Protein AF-0000000076988465 (afdb_homodimer)

pLDDT: mean 96.58, std 3.25, range [75.75, 98.88]

Sequence (212 aa):
MSTVFHVTVHVKPRDVARFLEAAEPTIEKMKRESELMHFEMYQVHDSPGTITWIEKWSEPLEWIMKHQMTKDYYNDYFEATEPFYVAPRELKILSSLGPRYTYQRSMSTVFHVTVHVKPRDVARFLEAAEPTIEKMKRESELMHFEMYQVHDSPGTITWIEKWSEPLEWIMKHQMTKDYYNDYFEATEPFYVAPRELKILSSLGPRYTYQRS

InterPro domains:
  IPR011008 Dimeric alpha-beta barrel [SSF54909] (4-89)

Nearest PDB structures (foldseek):
  4dpo-assembly1_B  TM=9.018E-01  e=8.976E-08  Methanosarcina mazei Go1
  4zos-assembly2_B  TM=8.871E-01  e=1.033E-07  Yersinia enterocolitica subsp. enterocolitica 8081
  4zos-assembly1_C  TM=8.885E-01  e=1.941E-07  Y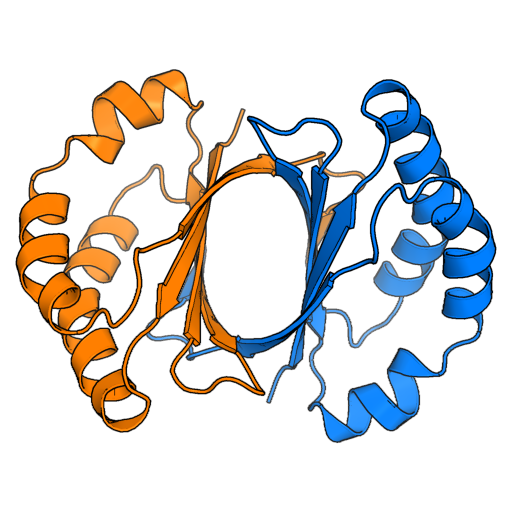ersinia enterocolitica subsp. enterocolitica 8081
  3gz7-assembly1_B  TM=8.485E-01  e=4.197E-07  Bordetella bronchiseptica
  3e8o-assembly1_B  TM=8.427E-01  e=3.438E-06  Deinococcus radiodurans

Foldseek 3Di:
DKKKKKKKFFFPLVCQVVLCVQQVVVVVVLVPDPQWDDKDKDADPVRRRMIMMMTIGNDDPVCCVVPVVPDPVVVSSCVRRVVRGPDDMDMDMDDDPDDVPDDDDD/DKKKKKKKFFFPLVCQVQLCVQQVVVVVVLVPDPQWDDKDKDADDVRRRMIMMMTIGNDDPVCCVVPVVPDPVVVSSCVRRVVRGPDDMDMDMDDDPDDVPDDDDD

Structure (mmCIF, N/CA/C/O backbone):
data_AF-0000000076988465-model_v1
#
loop_
_entity.id
_entity.type
_entity.pdbx_description
1 polymer 'ABM domain-containing protein'
#
loop_
_atom_site.group_PDB
_atom_site.id
_atom_site.type_symbol
_atom_site.label_atom_id
_atom_site.label_alt_id
_atom_site.label_comp_id
_atom_site.label_asym_id
_atom_site.label_entity_id
_atom_site.label_seq_id
_atom_site.pdbx_PDB_ins_code
_atom_site.Cartn_x
_atom_site.Cartn_y
_atom_site.Cartn_z
_atom_site.occupancy
_atom_site.B_iso_or_equiv
_atom_site.auth_seq_id
_atom_site.auth_comp_id
_atom_site.auth_asym_id
_atom_site.auth_atom_id
_atom_site.pdbx_PDB_model_num
ATOM 1 N N . MET A 1 1 ? -15.734 -5.586 8.695 1 79.25 1 MET A N 1
ATOM 2 C CA . MET A 1 1 ? -15.211 -5.234 7.383 1 79.25 1 MET A CA 1
ATOM 3 C C . MET A 1 1 ? -14.336 -3.984 7.457 1 79.25 1 MET A C 1
ATOM 5 O O . MET A 1 1 ? -14.742 -2.979 8.047 1 79.25 1 MET A O 1
ATOM 9 N N . SER A 1 2 ? -13.039 -4.039 7.176 1 91.88 2 SER A N 1
ATOM 10 C CA . SER A 1 2 ? -12.125 -2.902 7.289 1 91.88 2 SER A CA 1
ATOM 11 C C . SER A 1 2 ? -12.039 -2.133 5.977 1 91.88 2 SER A C 1
ATOM 13 O O . SER A 1 2 ? -12.414 -2.648 4.922 1 91.88 2 SER A O 1
ATOM 15 N N . THR A 1 3 ? -11.812 -0.874 6.094 1 96.12 3 THR A N 1
ATOM 16 C CA . THR A 1 3 ? -11.586 -0.002 4.945 1 96.12 3 THR A CA 1
ATOM 17 C C . THR A 1 3 ? -10.133 0.465 4.906 1 96.12 3 THR A C 1
ATOM 19 O O . THR A 1 3 ? -9.57 0.854 5.934 1 96.12 3 THR A O 1
ATOM 22 N N . VAL A 1 4 ? -9.547 0.322 3.736 1 97.75 4 VAL A N 1
ATOM 23 C CA . VAL A 1 4 ? -8.172 0.777 3.559 1 97.75 4 VAL A CA 1
ATOM 24 C C . VAL A 1 4 ? -8.133 1.914 2.541 1 97.75 4 VAL A C 1
ATOM 26 O O . VAL A 1 4 ? -8.766 1.834 1.485 1 97.75 4 VAL A O 1
ATOM 29 N N . PHE A 1 5 ? -7.449 3.006 2.928 1 98.12 5 PHE A N 1
ATOM 30 C CA . PHE A 1 5 ? -7.145 4.078 1.988 1 98.12 5 PHE A CA 1
ATOM 31 C C . PHE A 1 5 ? -5.699 3.982 1.508 1 98.12 5 PHE A C 1
ATOM 33 O O . PHE A 1 5 ? -4.789 3.764 2.307 1 98.12 5 PHE A O 1
ATOM 40 N N . HIS A 1 6 ? -5.531 4.039 0.252 1 98.75 6 HIS A N 1
ATOM 41 C CA . HIS A 1 6 ? -4.227 4.277 -0.362 1 98.75 6 HIS A CA 1
ATOM 42 C C . HIS A 1 6 ? -4.152 5.672 -0.975 1 98.75 6 HIS A C 1
ATOM 44 O O . HIS A 1 6 ? -4.867 5.973 -1.934 1 98.75 6 HIS A O 1
ATOM 50 N N . VAL A 1 7 ? -3.262 6.492 -0.43 1 98.69 7 VAL A N 1
ATOM 51 C CA . VAL A 1 7 ? -3.172 7.891 -0.831 1 98.69 7 VAL A CA 1
ATOM 52 C C . VAL A 1 7 ? -1.8 8.172 -1.44 1 98.69 7 VAL A C 1
ATOM 54 O O . VAL A 1 7 ? -0.784 7.676 -0.946 1 98.69 7 VAL A O 1
ATOM 57 N N . THR A 1 8 ? -1.757 8.867 -2.523 1 98.81 8 THR A N 1
ATOM 58 C CA . THR A 1 8 ? -0.518 9.312 -3.15 1 98.81 8 THR A CA 1
ATOM 59 C C . THR A 1 8 ? -0.557 10.812 -3.422 1 98.81 8 THR A C 1
ATOM 61 O O . THR A 1 8 ? -1.564 11.336 -3.902 1 98.81 8 THR A O 1
ATOM 64 N N . VAL A 1 9 ? 0.471 11.484 -3.051 1 98.81 9 VAL A N 1
ATOM 65 C CA . VAL A 1 9 ? 0.628 12.898 -3.391 1 98.81 9 VAL A CA 1
ATOM 66 C C . VAL A 1 9 ? 1.949 13.109 -4.129 1 98.81 9 VAL A C 1
ATOM 68 O O . VAL A 1 9 ? 2.869 12.297 -4.012 1 98.81 9 VAL A O 1
ATOM 71 N N . HIS A 1 10 ? 1.978 14.109 -4.938 1 98.88 10 HIS A N 1
ATOM 72 C CA . HIS A 1 10 ? 3.158 14.516 -5.691 1 98.88 10 HIS A CA 1
ATOM 73 C C . HIS A 1 10 ? 3.602 15.922 -5.301 1 98.88 10 HIS A C 1
ATOM 75 O O . HIS A 1 10 ? 2.846 16.875 -5.465 1 98.88 10 HIS A O 1
ATOM 81 N N . VAL A 1 11 ? 4.777 16.031 -4.805 1 98.62 11 VAL A N 1
ATOM 82 C CA . VAL A 1 11 ? 5.348 17.297 -4.383 1 98.62 11 VAL A CA 1
ATOM 83 C C . VAL A 1 11 ? 6.73 17.469 -5.004 1 98.62 11 VAL A C 1
ATOM 85 O O . VAL A 1 11 ? 7.293 16.531 -5.566 1 98.62 11 VAL A O 1
ATOM 88 N N . LYS A 1 12 ? 7.246 18.734 -5.066 1 98.44 12 LYS A N 1
ATOM 89 C CA . LYS A 1 12 ? 8.633 18.891 -5.488 1 98.44 12 LYS A CA 1
ATOM 90 C C . LYS A 1 12 ? 9.586 18.172 -4.539 1 98.44 12 LYS A C 1
ATOM 92 O O . LYS A 1 12 ? 9.43 18.25 -3.318 1 98.44 12 LYS A O 1
ATOM 97 N N . PRO A 1 13 ? 10.539 17.484 -5.141 1 98.12 13 PRO A N 1
ATOM 98 C CA . PRO A 1 13 ? 11.477 16.75 -4.273 1 98.12 13 PRO A CA 1
ATOM 99 C C . PRO A 1 13 ? 12.055 17.625 -3.166 1 98.12 13 PRO A C 1
ATOM 101 O O . PRO A 1 13 ? 12.195 17.172 -2.025 1 98.12 13 PRO A O 1
ATOM 104 N N . ARG A 1 14 ? 12.336 18.828 -3.385 1 98.12 14 ARG A N 1
ATOM 105 C CA . ARG A 1 14 ? 12.945 19.719 -2.412 1 98.12 14 ARG A CA 1
ATOM 106 C C . ARG A 1 14 ? 11.977 20.062 -1.286 1 98.12 14 ARG A C 1
ATOM 108 O O . ARG A 1 14 ? 12.383 20.562 -0.237 1 98.12 14 ARG A O 1
ATOM 115 N N . ASP A 1 15 ? 10.719 19.812 -1.508 1 98.44 15 ASP A N 1
ATOM 116 C CA . ASP A 1 15 ? 9.688 20.234 -0.567 1 98.44 15 ASP A CA 1
ATOM 117 C C . ASP A 1 15 ? 9.172 19.062 0.255 1 98.44 15 ASP A C 1
ATOM 119 O O . ASP A 1 15 ? 8.266 19.219 1.075 1 98.44 15 ASP A O 1
ATOM 123 N N . VAL A 1 16 ? 9.75 17.906 0.093 1 98.31 16 VAL A N 1
ATOM 124 C CA . VAL A 1 16 ? 9.266 16.703 0.747 1 98.31 16 VAL A CA 1
ATOM 125 C C . VAL A 1 16 ? 9.312 16.875 2.262 1 98.31 16 VAL A C 1
ATOM 127 O O . VAL A 1 16 ? 8.336 16.594 2.959 1 98.31 16 VAL A O 1
ATOM 130 N N . ALA A 1 17 ? 10.445 17.359 2.734 1 97.94 17 ALA A N 1
ATOM 131 C CA . ALA A 1 17 ? 10.586 17.531 4.18 1 97.94 17 ALA A CA 1
ATOM 132 C C . ALA A 1 17 ? 9.531 18.484 4.719 1 97.94 17 ALA A C 1
ATOM 134 O O . ALA A 1 17 ? 8.93 18.234 5.766 1 97.94 17 ALA A O 1
ATOM 135 N N . ARG A 1 18 ? 9.266 19.547 4.09 1 98.5 18 ARG A N 1
ATOM 136 C CA . ARG A 1 18 ? 8.273 20.531 4.512 1 98.5 18 ARG A CA 1
ATOM 137 C C . ARG A 1 18 ? 6.863 19.969 4.434 1 98.5 18 ARG A C 1
ATOM 139 O O . ARG A 1 18 ? 6.031 20.234 5.309 1 98.5 18 ARG A O 1
ATOM 146 N N . PHE A 1 19 ? 6.598 19.234 3.4 1 98.81 19 PHE A N 1
ATOM 147 C CA . PHE A 1 19 ? 5.312 18.562 3.275 1 98.81 19 PHE A CA 1
ATOM 148 C C . PHE A 1 19 ? 5.066 17.625 4.461 1 98.81 19 PHE A C 1
ATOM 150 O O . PHE A 1 19 ? 3.986 17.641 5.051 1 98.81 19 PHE A O 1
ATOM 157 N N . LEU A 1 20 ? 6.074 16.797 4.734 1 98.5 20 LEU A N 1
ATOM 158 C CA . LEU A 1 20 ? 5.941 15.844 5.832 1 98.5 20 LEU A CA 1
ATOM 159 C C . LEU A 1 20 ? 5.699 16.562 7.152 1 98.5 20 LEU A C 1
ATOM 161 O O . LEU A 1 20 ? 4.871 16.125 7.957 1 98.5 20 LEU A O 1
ATOM 165 N N . GLU A 1 21 ? 6.398 17.656 7.359 1 98.25 21 GLU A N 1
ATOM 166 C CA . GLU A 1 21 ? 6.184 18.469 8.547 1 98.25 21 GLU A CA 1
ATOM 167 C C . GLU A 1 21 ? 4.754 19.016 8.602 1 98.25 21 GLU A C 1
ATOM 169 O O . GLU A 1 21 ? 4.117 19 9.656 1 98.25 21 GLU A O 1
ATOM 174 N N . ALA A 1 22 ? 4.277 19.422 7.512 1 98.44 22 ALA A N 1
ATOM 175 C CA . ALA A 1 22 ? 2.934 19.984 7.414 1 98.44 22 ALA A CA 1
ATOM 176 C C . ALA A 1 22 ? 1.875 18.906 7.648 1 98.44 22 ALA A C 1
ATOM 178 O O . ALA A 1 22 ? 0.8 19.188 8.18 1 98.44 22 ALA A O 1
ATOM 179 N N . ALA A 1 23 ? 2.16 17.688 7.293 1 98.25 23 ALA A N 1
ATOM 180 C CA . ALA A 1 23 ? 1.206 16.578 7.387 1 98.25 23 ALA A CA 1
ATOM 181 C C . ALA A 1 23 ? 1.164 16.016 8.797 1 98.25 23 ALA A C 1
ATOM 183 O O . ALA A 1 23 ? 0.166 15.414 9.203 1 98.25 23 ALA A O 1
ATOM 184 N N . GLU A 1 24 ? 2.203 16.203 9.531 1 97.88 24 GLU A N 1
ATOM 185 C CA . GLU A 1 24 ? 2.467 15.477 10.773 1 97.88 24 GLU A CA 1
ATOM 186 C C . GLU A 1 24 ? 1.369 15.727 11.805 1 97.88 24 GLU A C 1
ATOM 188 O O . GLU A 1 24 ? 0.91 14.797 12.469 1 97.88 24 GLU A O 1
ATOM 193 N N . PRO A 1 25 ? 0.871 16.984 12.023 1 97.88 25 PRO A N 1
ATOM 194 C CA . PRO A 1 25 ? -0.177 17.203 13.023 1 97.88 25 PRO A CA 1
ATOM 195 C C . PRO A 1 25 ? -1.426 16.359 12.758 1 97.88 25 PRO A C 1
ATOM 197 O O . PRO A 1 25 ? -2.037 15.852 13.695 1 97.88 25 PRO A O 1
ATOM 200 N N . THR A 1 26 ? -1.812 16.25 11.523 1 97.94 26 THR A N 1
ATOM 201 C CA . THR A 1 26 ? -2.979 15.438 11.172 1 97.94 26 THR A CA 1
ATOM 202 C C . THR A 1 26 ? -2.707 13.961 11.414 1 97.94 26 THR A C 1
ATOM 204 O O . THR A 1 26 ? -3.564 13.242 11.938 1 97.94 26 THR A O 1
ATOM 207 N N . ILE A 1 27 ? -1.537 13.461 11.062 1 97.81 27 ILE A N 1
ATOM 208 C CA . ILE A 1 27 ? -1.145 12.078 11.273 1 97.81 27 ILE A CA 1
ATOM 209 C C . ILE A 1 27 ? -1.23 11.742 12.758 1 97.81 27 ILE A C 1
ATOM 211 O O . ILE A 1 27 ? -1.771 10.695 13.141 1 97.81 27 ILE A O 1
ATOM 215 N N . GLU A 1 28 ? -0.787 12.672 13.586 1 97.81 28 GLU A N 1
ATOM 216 C CA . GLU A 1 28 ? -0.822 12.461 15.031 1 97.81 28 GLU A CA 1
ATOM 217 C C . GLU A 1 28 ? -2.258 12.398 15.547 1 97.81 28 GLU A C 1
ATOM 219 O O . GLU A 1 28 ? -2.564 11.617 16.453 1 97.81 28 GLU A O 1
ATOM 224 N N . LYS A 1 29 ? -3.129 13.195 15.062 1 97.56 29 LYS A N 1
ATOM 225 C CA . LYS A 1 29 ? -4.539 13.141 15.43 1 97.56 29 LYS A CA 1
ATOM 226 C C . LYS A 1 29 ? -5.164 11.812 15.016 1 97.56 29 LYS A C 1
ATOM 228 O O . LYS A 1 29 ? -5.926 11.211 15.773 1 97.56 29 LYS A O 1
ATOM 233 N N . MET A 1 30 ? -4.883 11.32 13.766 1 97.12 30 MET A N 1
ATOM 234 C CA . MET A 1 30 ? -5.391 10.047 13.273 1 97.12 30 MET A CA 1
ATOM 235 C C . MET A 1 30 ? -4.938 8.898 14.164 1 97.12 30 MET A C 1
ATOM 237 O O . MET A 1 30 ? -5.719 7.992 14.469 1 97.12 30 MET A O 1
ATOM 241 N N . LYS A 1 31 ? -3.666 8.953 14.625 1 97.12 31 LYS A N 1
ATOM 242 C CA . LYS A 1 31 ? -3.094 7.898 15.453 1 97.12 31 LYS A CA 1
ATOM 243 C C . LYS A 1 31 ? -3.836 7.773 16.781 1 97.12 31 LYS A C 1
ATOM 245 O O . LYS A 1 31 ? -3.75 6.742 17.453 1 97.12 31 LYS A O 1
ATOM 250 N N . ARG A 1 32 ? -4.559 8.766 17.172 1 96.44 32 ARG A N 1
ATOM 251 C CA . ARG A 1 32 ? -5.273 8.773 18.438 1 96.44 32 ARG A CA 1
ATOM 252 C C . ARG A 1 32 ? -6.684 8.211 18.281 1 96.44 32 ARG A C 1
ATOM 254 O O . ARG A 1 32 ? -7.395 8.016 19.266 1 96.44 32 ARG A O 1
ATOM 261 N N . GLU A 1 33 ? -7.043 8 17.094 1 96.69 33 GLU A N 1
ATOM 262 C CA . GLU A 1 33 ? -8.367 7.445 16.828 1 96.69 33 GLU A CA 1
ATOM 263 C C . GLU A 1 33 ? -8.375 5.93 17 1 96.69 33 GLU A C 1
ATOM 265 O O . GLU A 1 33 ? -7.527 5.23 16.453 1 96.69 33 GLU A O 1
ATOM 270 N N . SER A 1 34 ? -9.383 5.43 17.688 1 96.12 34 SER A N 1
ATOM 271 C CA . SER A 1 34 ? -9.461 4.004 18 1 96.12 34 SER A CA 1
ATOM 272 C C . SER A 1 34 ? -9.711 3.184 16.734 1 96.12 34 SER A C 1
ATOM 274 O O . SER A 1 34 ? -9.391 1.995 16.688 1 96.12 34 SER A O 1
ATOM 276 N N . GLU A 1 35 ? -10.281 3.812 15.695 1 97 35 GLU A N 1
ATOM 277 C CA . GLU A 1 35 ? -10.664 3.086 14.492 1 97 35 GLU A CA 1
ATOM 278 C C . GLU A 1 35 ? -9.477 2.912 13.555 1 97 35 GLU A C 1
ATOM 280 O O . GLU A 1 35 ? -9.516 2.098 12.625 1 97 35 GLU A O 1
ATOM 285 N N . LEU A 1 36 ? -8.375 3.699 13.711 1 97.5 36 LEU A N 1
ATOM 286 C CA . LEU A 1 36 ? -7.188 3.516 12.891 1 97.5 36 LEU A CA 1
ATOM 287 C C . LEU A 1 36 ? -6.395 2.293 13.336 1 97.5 36 LEU A C 1
ATOM 289 O O . LEU A 1 36 ? -5.918 2.238 14.477 1 97.5 36 LEU A O 1
ATOM 293 N N . MET A 1 37 ? -6.227 1.358 12.445 1 96.62 37 MET A N 1
ATOM 294 C CA . MET A 1 37 ? -5.559 0.098 12.758 1 96.62 37 MET A CA 1
ATOM 295 C C . MET A 1 37 ? -4.102 0.128 12.305 1 96.62 37 MET A C 1
ATOM 297 O O . MET A 1 37 ? -3.238 -0.482 12.938 1 96.62 37 MET A O 1
ATOM 301 N N . HIS A 1 38 ? -3.895 0.715 11.273 1 96.88 38 HIS A N 1
ATOM 302 C CA . HIS A 1 38 ? -2.562 0.754 10.68 1 96.88 38 HIS A CA 1
ATOM 303 C C . HIS A 1 38 ? -2.385 1.991 9.812 1 96.88 38 HIS A C 1
ATOM 305 O O . HIS A 1 38 ? -3.32 2.416 9.125 1 96.88 38 HIS A O 1
ATOM 311 N N . PHE A 1 39 ? -1.269 2.625 9.867 1 98.38 39 PHE A N 1
ATOM 312 C CA . PHE A 1 39 ? -0.849 3.752 9.047 1 98.38 39 PHE A CA 1
ATOM 313 C C . PHE A 1 39 ? 0.638 3.664 8.727 1 98.38 39 PHE A C 1
ATOM 315 O O . PHE A 1 39 ? 1.457 3.416 9.609 1 98.38 39 PHE 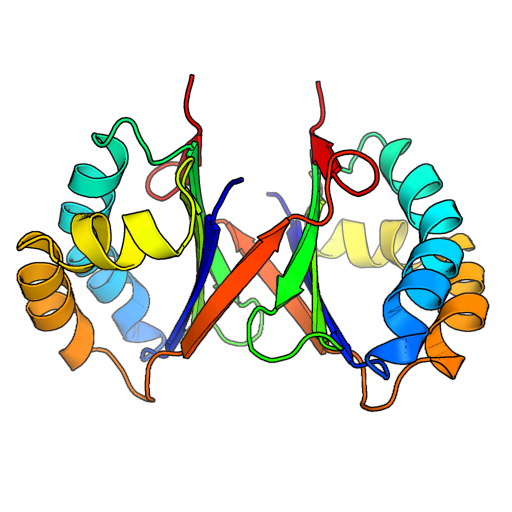A O 1
ATOM 322 N N . GLU A 1 40 ? 1.018 3.818 7.465 1 98.12 40 GLU A N 1
A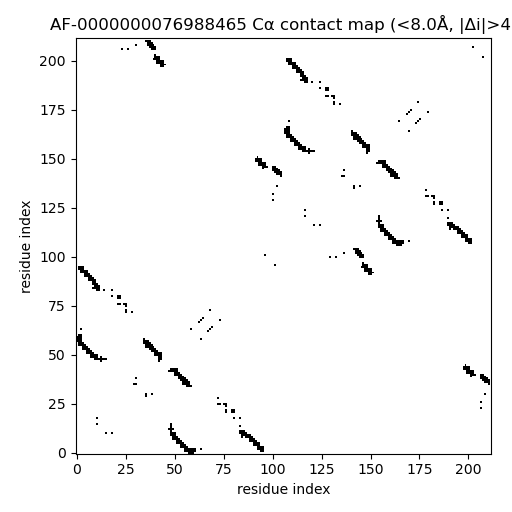TOM 323 C CA . GLU A 1 40 ? 2.432 3.887 7.105 1 98.12 40 GLU A CA 1
ATOM 324 C C . GLU A 1 40 ? 2.639 4.68 5.82 1 98.12 40 GLU A C 1
ATOM 326 O O . GLU A 1 40 ? 1.91 4.488 4.844 1 98.12 40 GLU A O 1
ATOM 331 N N . MET A 1 41 ? 3.627 5.613 5.848 1 98.44 41 MET A N 1
ATOM 332 C CA . MET A 1 41 ? 3.982 6.445 4.703 1 98.44 41 MET A CA 1
ATOM 333 C C . MET A 1 41 ? 5.277 5.961 4.059 1 98.44 41 MET A C 1
ATOM 335 O O . MET A 1 41 ? 6.195 5.523 4.754 1 98.44 41 MET A O 1
ATOM 339 N N . TYR A 1 42 ? 5.34 6.121 2.742 1 98.25 42 TYR A N 1
ATOM 340 C CA . TYR A 1 42 ? 6.465 5.688 1.923 1 98.25 42 TYR A CA 1
ATOM 341 C C . TYR A 1 42 ? 6.863 6.77 0.926 1 98.25 42 TYR A C 1
ATOM 343 O O . TYR A 1 42 ? 6.039 7.602 0.539 1 98.25 42 TYR A O 1
ATOM 351 N N . GLN A 1 43 ? 8.117 6.766 0.63 1 97.94 43 GLN A N 1
ATOM 352 C CA . GLN A 1 43 ? 8.625 7.5 -0.525 1 97.94 43 GLN A CA 1
ATOM 353 C C . GLN A 1 43 ? 8.93 6.555 -1.687 1 97.94 43 GLN A C 1
ATOM 355 O O . GLN A 1 43 ? 9.469 5.465 -1.484 1 97.94 43 GLN A O 1
ATOM 360 N N . VAL A 1 44 ? 8.562 7.02 -2.932 1 98.06 44 VAL A N 1
ATOM 361 C CA . VAL A 1 44 ? 8.797 6.203 -4.117 1 98.06 44 VAL A CA 1
ATOM 362 C C . VAL A 1 44 ? 10.25 6.336 -4.559 1 98.06 44 VAL A C 1
ATOM 364 O O . VAL A 1 44 ? 10.75 7.449 -4.75 1 98.06 44 VAL A O 1
ATOM 367 N N . HIS A 1 45 ? 10.898 5.223 -4.742 1 96.31 45 HIS A N 1
ATOM 368 C CA . HIS A 1 45 ? 12.336 5.168 -4.953 1 96.31 45 HIS A CA 1
ATOM 369 C C . HIS A 1 45 ? 12.742 5.961 -6.188 1 96.31 45 HIS A C 1
ATOM 371 O O . HIS A 1 45 ? 13.664 6.785 -6.129 1 96.31 45 HIS A O 1
ATOM 377 N N . ASP A 1 46 ? 12.094 5.867 -7.309 1 95.44 46 ASP A N 1
ATOM 378 C CA . ASP A 1 46 ? 12.516 6.5 -8.555 1 95.44 46 ASP A CA 1
ATOM 379 C C . ASP A 1 46 ? 11.789 7.82 -8.781 1 95.44 46 ASP A C 1
ATOM 381 O O . ASP A 1 46 ? 11.867 8.406 -9.859 1 95.44 46 ASP A O 1
ATOM 385 N N . SER A 1 47 ? 11.039 8.219 -7.828 1 97.5 47 SER A N 1
ATOM 386 C CA . SER A 1 47 ? 10.312 9.492 -7.844 1 97.5 47 SER A CA 1
ATOM 387 C C . SER A 1 47 ? 10.289 10.125 -6.457 1 97.5 47 SER A C 1
ATOM 389 O O . SER A 1 47 ? 9.273 10.078 -5.766 1 97.5 47 SER A O 1
ATOM 391 N N . PRO A 1 48 ? 11.367 10.758 -6.09 1 96.56 48 PRO A N 1
ATOM 392 C CA . PRO A 1 48 ? 11.539 11.172 -4.695 1 96.56 48 PRO A CA 1
ATOM 393 C C . PRO A 1 48 ? 10.484 12.188 -4.25 1 96.56 48 PRO A C 1
ATOM 395 O O . PRO A 1 48 ? 10.297 12.391 -3.047 1 96.56 48 PRO A O 1
ATOM 398 N N . GLY A 1 49 ? 9.797 12.852 -5.168 1 98.5 49 GLY A N 1
ATOM 399 C CA . GLY A 1 49 ? 8.727 13.766 -4.809 1 98.5 49 GLY A CA 1
ATOM 400 C C . GLY A 1 49 ? 7.387 13.078 -4.629 1 98.5 49 GLY A C 1
ATOM 401 O O . GLY A 1 49 ? 6.402 13.711 -4.258 1 98.5 49 GLY A O 1
ATOM 402 N N . THR A 1 50 ? 7.355 11.789 -4.906 1 98.75 50 THR A N 1
ATOM 403 C CA . THR A 1 50 ? 6.121 11.023 -4.77 1 98.75 50 THR A CA 1
ATOM 404 C C . THR A 1 50 ? 6.066 10.328 -3.41 1 98.75 50 THR A C 1
ATOM 406 O O . THR A 1 50 ? 6.922 9.5 -3.094 1 98.75 50 THR A O 1
ATOM 409 N N . ILE A 1 51 ? 5.078 10.789 -2.572 1 98.88 51 ILE A N 1
ATOM 410 C CA . ILE A 1 51 ? 4.809 10.211 -1.258 1 98.88 51 ILE A CA 1
ATOM 411 C C . ILE A 1 51 ? 3.479 9.461 -1.282 1 98.88 51 ILE A C 1
ATOM 413 O O . ILE A 1 51 ? 2.492 9.953 -1.836 1 98.88 51 ILE A O 1
ATOM 417 N N . THR A 1 52 ? 3.49 8.312 -0.781 1 98.81 52 THR A N 1
ATOM 418 C CA . THR A 1 52 ? 2.273 7.508 -0.734 1 98.81 52 THR A CA 1
ATOM 419 C C . THR A 1 52 ? 2.119 6.84 0.629 1 98.81 52 THR A C 1
ATOM 421 O O . THR A 1 52 ? 3.105 6.613 1.331 1 98.81 52 THR A O 1
ATOM 424 N N . TRP A 1 53 ? 0.841 6.574 1.069 1 98.75 53 TRP A N 1
ATOM 425 C CA . TRP A 1 53 ? 0.658 5.906 2.354 1 98.75 53 TRP A CA 1
ATOM 426 C C . TRP A 1 53 ? -0.627 5.086 2.361 1 98.75 53 TRP A C 1
ATOM 428 O O . TRP A 1 53 ? -1.457 5.211 1.459 1 98.75 53 TRP A O 1
ATOM 438 N N . ILE A 1 54 ? -0.65 4.176 3.277 1 98.38 54 ILE A N 1
ATOM 439 C CA . ILE A 1 54 ? -1.791 3.309 3.549 1 98.38 54 ILE A CA 1
ATOM 440 C C . ILE A 1 54 ? -2.395 3.658 4.906 1 98.38 54 ILE A C 1
ATOM 442 O O . ILE A 1 54 ? -1.667 3.877 5.879 1 98.38 54 ILE A O 1
ATOM 446 N N . GLU A 1 55 ? -3.691 3.777 4.93 1 98.19 55 GLU A N 1
ATOM 447 C CA . GLU A 1 55 ? -4.5 3.873 6.141 1 98.19 55 GLU A CA 1
ATOM 448 C C . GLU A 1 55 ? -5.469 2.699 6.254 1 98.19 55 GLU A C 1
ATOM 450 O O . GLU A 1 55 ? -6.332 2.516 5.395 1 98.19 55 GLU A O 1
ATOM 455 N N . LYS A 1 56 ? -5.348 1.946 7.297 1 97.31 56 LYS A N 1
ATOM 456 C CA . LYS A 1 56 ? -6.312 0.883 7.555 1 97.31 56 LYS A CA 1
ATOM 457 C C . LYS A 1 56 ? -7.227 1.243 8.719 1 97.31 56 LYS A C 1
ATOM 459 O O . LYS A 1 56 ? -6.758 1.478 9.836 1 97.31 56 LYS A O 1
ATOM 464 N N . TRP A 1 57 ? -8.453 1.26 8.43 1 97.06 57 TRP A N 1
ATOM 465 C CA . TRP A 1 57 ? -9.469 1.617 9.406 1 97.06 57 TRP A CA 1
ATOM 466 C C . TRP A 1 57 ? -10.359 0.419 9.727 1 97.06 57 TRP A C 1
ATOM 468 O O . TRP A 1 57 ? -10.719 -0.35 8.836 1 97.06 57 TRP A O 1
ATOM 478 N N . SER A 1 58 ? -10.82 0.285 10.93 1 95.88 58 SER A N 1
ATOM 479 C CA . SER A 1 58 ? -11.539 -0.893 11.398 1 95.88 58 SER A CA 1
ATOM 480 C C . SER A 1 58 ? -13 -0.865 10.945 1 95.88 58 SER A C 1
ATOM 482 O O . SER A 1 58 ? -13.703 -1.871 11.047 1 95.88 58 SER A O 1
ATOM 484 N N . GLU A 1 59 ? -13.477 0.267 10.43 1 96.19 59 GLU A N 1
ATOM 485 C CA . GLU A 1 59 ? -14.883 0.457 10.102 1 96.19 59 GLU A CA 1
ATOM 486 C C . GLU A 1 59 ? -15.133 0.294 8.609 1 96.19 59 GLU A C 1
ATOM 488 O O . GLU A 1 59 ? -14.227 0.509 7.797 1 96.19 59 GLU A O 1
ATOM 493 N N . PRO A 1 60 ? -16.406 -0.088 8.281 1 95.44 60 PRO A N 1
ATOM 494 C CA . PRO A 1 60 ? -16.734 -0.189 6.859 1 95.44 60 PRO A CA 1
ATOM 495 C C . PRO A 1 60 ? -16.812 1.173 6.172 1 95.44 60 PRO A C 1
ATOM 497 O O . PRO A 1 60 ? -16.859 2.207 6.844 1 95.44 60 PRO A O 1
ATOM 500 N N . LEU A 1 61 ? -16.828 1.136 4.875 1 94.38 61 LEU A N 1
ATOM 501 C CA . LEU A 1 61 ? -16.734 2.336 4.051 1 94.38 61 LEU A CA 1
ATOM 502 C C . LEU A 1 61 ? -17.859 3.312 4.395 1 94.38 61 LEU A C 1
ATOM 504 O O . LEU A 1 61 ? -17.625 4.52 4.504 1 94.38 61 LEU A O 1
ATOM 508 N N . GLU A 1 62 ? -19.031 2.814 4.52 1 95.06 62 GLU A N 1
ATOM 509 C CA . GLU A 1 62 ? -20.156 3.695 4.812 1 95.06 62 GLU A CA 1
ATOM 510 C C . GLU A 1 62 ? -19.922 4.48 6.102 1 95.06 62 GLU A C 1
ATOM 512 O O . GLU A 1 62 ? -20.188 5.68 6.16 1 95.06 62 GLU A O 1
ATOM 517 N N . TRP A 1 63 ? -19.422 3.859 7.121 1 95.81 63 TRP A N 1
ATOM 518 C CA . TRP A 1 63 ? -19.109 4.512 8.383 1 95.81 63 TRP A CA 1
ATOM 519 C C . TRP A 1 63 ? -18 5.535 8.203 1 95.81 63 TRP A C 1
ATOM 521 O O . TRP A 1 63 ? -18.078 6.656 8.719 1 95.81 63 TRP A O 1
ATOM 531 N N . ILE A 1 64 ? -16.969 5.16 7.469 1 94.94 64 ILE A N 1
ATOM 532 C CA . ILE A 1 64 ? -15.812 6.023 7.23 1 94.94 64 ILE A CA 1
ATOM 533 C C . ILE A 1 64 ? -16.266 7.312 6.547 1 94.94 64 ILE A C 1
ATOM 535 O O . ILE A 1 64 ? -15.883 8.406 6.961 1 94.94 64 ILE A O 1
ATOM 539 N N . MET A 1 65 ? -17.078 7.191 5.547 1 93.81 65 MET A N 1
ATOM 540 C CA . MET A 1 65 ? -17.547 8.344 4.785 1 93.81 65 MET A CA 1
ATOM 541 C C . MET A 1 65 ? -18.391 9.266 5.656 1 93.81 65 MET A C 1
ATOM 543 O O . MET A 1 65 ? -18.344 10.484 5.508 1 93.81 65 MET A O 1
ATOM 547 N N . LYS A 1 66 ? -19.062 8.734 6.57 1 95.31 66 LYS A N 1
ATOM 548 C CA . LYS A 1 66 ? -20 9.5 7.387 1 95.31 66 LYS A CA 1
ATOM 549 C C . LYS A 1 66 ? -19.312 10.125 8.586 1 95.31 66 LYS A C 1
ATOM 551 O O . LYS A 1 66 ? -19.641 11.234 9 1 95.31 66 LYS A O 1
ATOM 556 N N . HIS A 1 67 ? -18.312 9.414 9.117 1 94.62 67 HIS A N 1
ATOM 557 C CA . HIS A 1 67 ? -17.781 9.828 10.414 1 94.62 67 HIS A CA 1
ATOM 558 C C . HIS A 1 67 ? -16.328 10.25 10.297 1 94.62 67 HIS A C 1
ATOM 560 O O . HIS A 1 67 ? -15.945 11.305 10.812 1 94.62 67 HIS A O 1
ATOM 566 N N . GLN A 1 68 ? -15.555 9.484 9.602 1 93.44 68 GLN A N 1
ATOM 567 C CA . GLN A 1 68 ? -14.109 9.695 9.57 1 93.44 68 GLN A CA 1
ATOM 568 C C . GLN A 1 68 ? -13.742 10.805 8.594 1 93.44 68 GLN A C 1
ATOM 570 O O . GLN A 1 68 ? -13.016 11.742 8.953 1 93.44 68 GLN A O 1
ATOM 575 N N . MET A 1 69 ? -14.266 10.789 7.414 1 91.12 69 MET A N 1
ATOM 576 C CA . MET A 1 69 ? -13.875 11.711 6.348 1 91.12 69 MET A CA 1
ATOM 577 C C . MET A 1 69 ? -14.477 13.094 6.574 1 91.12 69 MET A C 1
ATOM 579 O O . MET A 1 69 ? -14.266 14.008 5.777 1 91.12 69 MET A O 1
ATOM 583 N N . THR A 1 70 ? -15.195 13.297 7.625 1 91.19 70 THR A N 1
ATOM 584 C CA . THR A 1 70 ? -15.867 14.562 7.891 1 91.19 70 THR A CA 1
ATOM 585 C C . THR A 1 70 ? -15.172 15.312 9.023 1 91.19 70 THR A C 1
ATOM 587 O O . THR A 1 70 ? -15.609 16.391 9.414 1 91.19 70 THR A O 1
ATOM 590 N N . LYS A 1 71 ? -14.172 14.781 9.531 1 94.19 71 LYS A N 1
ATOM 591 C CA . LYS A 1 71 ? -13.5 15.391 10.672 1 94.19 71 LYS A CA 1
ATOM 592 C C . LYS A 1 71 ? -12.812 16.688 10.273 1 94.19 71 LYS A C 1
ATOM 594 O O . LYS A 1 71 ? -12.242 16.797 9.188 1 94.19 71 LYS A O 1
ATOM 599 N N . ASP A 1 72 ? -12.711 17.656 11.219 1 93.19 72 ASP A N 1
ATOM 600 C CA . ASP A 1 72 ? -12.242 19.016 10.984 1 93.19 72 ASP A CA 1
ATOM 601 C C . ASP A 1 72 ? -10.742 19.047 10.695 1 93.19 72 ASP A C 1
ATOM 603 O O . ASP A 1 72 ? -10.266 19.922 9.961 1 93.19 72 ASP A O 1
ATOM 607 N N . TYR A 1 73 ? -10.133 18.078 11.211 1 95.44 73 TYR A N 1
ATOM 608 C CA . TYR A 1 73 ? -8.688 18.172 11.078 1 95.44 73 TYR A CA 1
ATOM 609 C C . TYR A 1 73 ? -8.258 17.922 9.633 1 95.44 73 TYR A C 1
ATOM 611 O O . TYR A 1 73 ? -7.125 18.234 9.258 1 95.44 73 TYR A O 1
ATOM 619 N N . TYR A 1 74 ? -9.156 17.391 8.805 1 95.44 74 TYR A N 1
ATOM 620 C CA . TYR A 1 74 ? -8.812 17.203 7.395 1 95.44 74 TYR A CA 1
ATOM 621 C C . TYR A 1 74 ? -8.742 18.547 6.68 1 95.44 74 TYR A C 1
ATOM 623 O O . TYR A 1 74 ? -7.957 18.734 5.746 1 95.44 74 TYR A O 1
ATOM 631 N N . ASN A 1 75 ? -9.578 19.5 7.125 1 95.88 75 ASN A N 1
ATOM 632 C CA . ASN A 1 75 ? -9.461 20.844 6.566 1 95.88 75 ASN A CA 1
ATOM 633 C C . ASN A 1 75 ? -8.078 21.453 6.836 1 95.88 75 ASN A C 1
ATOM 635 O O . ASN A 1 75 ? -7.457 22.016 5.938 1 95.88 75 ASN A O 1
ATOM 639 N N . ASP A 1 76 ? -7.656 21.344 8.086 1 96.56 76 ASP A N 1
ATOM 640 C CA . ASP A 1 76 ? -6.32 21.797 8.445 1 96.56 76 ASP A CA 1
ATOM 641 C C . ASP A 1 76 ? -5.254 21.109 7.602 1 96.56 76 ASP A C 1
ATOM 643 O O . ASP A 1 76 ? -4.289 21.734 7.164 1 96.56 76 ASP A O 1
ATOM 647 N N . TYR A 1 77 ? -5.359 19.828 7.367 1 98.25 77 TYR A N 1
ATOM 648 C CA . TYR A 1 77 ? -4.43 19.031 6.578 1 98.25 77 TYR A CA 1
ATOM 649 C C . TYR A 1 77 ? -4.32 19.578 5.156 1 98.25 77 TYR A C 1
ATOM 651 O O . TYR A 1 77 ? -3.217 19.797 4.648 1 98.25 77 TYR A O 1
ATOM 659 N N . PHE A 1 78 ? -5.488 19.75 4.551 1 97.81 78 PHE A N 1
ATOM 660 C CA . PHE A 1 78 ? -5.477 20.188 3.162 1 97.81 78 PHE A CA 1
ATOM 661 C C . PHE A 1 78 ? -4.934 21.609 3.051 1 97.81 78 PHE A C 1
ATOM 663 O O . PHE A 1 78 ? -4.156 21.922 2.143 1 97.81 78 PHE A O 1
ATOM 670 N N . GLU A 1 79 ? -5.332 22.453 3.949 1 97.88 79 GLU A N 1
ATOM 671 C CA . GLU A 1 79 ? -4.805 23.812 3.951 1 97.88 79 GLU A CA 1
ATOM 672 C C . GLU A 1 79 ? -3.281 23.812 4.062 1 97.88 79 GLU A C 1
ATOM 674 O O . GLU A 1 79 ? -2.604 24.578 3.379 1 97.88 79 GLU A O 1
ATOM 679 N N . ALA A 1 80 ? -2.746 22.984 4.863 1 98.25 80 ALA A N 1
ATOM 680 C CA . ALA A 1 80 ? -1.316 22.938 5.156 1 98.25 80 ALA A CA 1
ATOM 681 C C . ALA A 1 80 ? -0.544 22.266 4.027 1 98.25 80 ALA A C 1
ATOM 683 O O . ALA A 1 80 ? 0.609 22.609 3.76 1 98.25 80 ALA A O 1
ATOM 684 N N . THR A 1 81 ? -1.179 21.297 3.311 1 98.62 81 THR A N 1
ATOM 685 C CA . THR A 1 81 ? -0.38 20.422 2.457 1 98.62 81 THR A CA 1
ATOM 686 C C . THR A 1 81 ? -0.636 20.719 0.984 1 98.62 81 THR A C 1
ATOM 688 O O . THR A 1 81 ? 0.248 20.531 0.145 1 98.62 81 THR A O 1
ATOM 691 N N . GLU A 1 82 ? -1.765 21.203 0.583 1 98.25 82 GLU A N 1
ATOM 692 C CA . GLU A 1 82 ? -2.141 21.375 -0.816 1 98.25 82 GLU A CA 1
ATOM 693 C C . GLU A 1 82 ? -1.192 22.344 -1.526 1 98.25 82 GLU A C 1
ATOM 695 O O . GLU A 1 82 ? -0.891 22.172 -2.709 1 98.25 82 GLU A O 1
ATOM 700 N N . PRO A 1 83 ? -0.68 23.344 -0.912 1 98.31 83 PRO A N 1
ATOM 701 C CA . PRO A 1 83 ? 0.265 24.25 -1.571 1 98.31 83 PRO A CA 1
ATOM 702 C C . PRO A 1 83 ? 1.51 23.516 -2.086 1 98.31 83 PRO A C 1
ATOM 704 O O . PRO A 1 83 ? 2.221 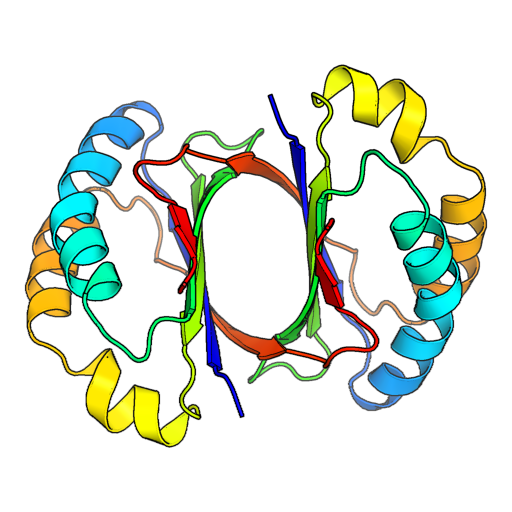24.047 -2.945 1 98.31 83 PRO A O 1
ATOM 707 N N . PHE A 1 84 ? 1.779 22.328 -1.56 1 98.5 84 PHE A N 1
ATOM 708 C CA . PHE A 1 84 ? 2.984 21.609 -1.957 1 98.5 84 PHE A CA 1
ATOM 709 C C . PHE A 1 84 ? 2.715 20.719 -3.17 1 98.5 84 PHE A C 1
ATOM 711 O O . PHE A 1 84 ? 3.648 20.234 -3.805 1 98.5 84 PHE A O 1
ATOM 718 N N . TYR A 1 85 ? 1.446 20.5 -3.49 1 98.62 85 TYR A N 1
ATOM 719 C CA . TYR A 1 85 ? 1.111 19.531 -4.527 1 98.62 85 TYR A CA 1
ATOM 720 C C . TYR A 1 85 ? 1.451 20.062 -5.91 1 98.62 85 TYR A C 1
ATOM 722 O O . TYR A 1 85 ? 1.173 21.234 -6.215 1 98.62 85 TYR A O 1
ATOM 730 N N . VAL A 1 86 ? 2.061 19.25 -6.723 1 98.69 86 VAL A N 1
ATOM 731 C CA . VAL A 1 86 ? 2.387 19.656 -8.086 1 98.69 86 VAL A CA 1
ATOM 732 C C . VAL A 1 86 ? 1.506 18.891 -9.07 1 98.69 86 VAL A C 1
ATOM 734 O O . VAL A 1 86 ? 1.639 19.062 -10.289 1 98.69 86 VAL A O 1
ATOM 737 N N . ALA A 1 87 ? 0.73 18.031 -8.672 1 98.31 87 ALA A N 1
ATOM 738 C CA . ALA A 1 87 ? -0.311 17.281 -9.367 1 98.31 87 ALA A CA 1
ATOM 739 C C . ALA A 1 87 ? -1.439 16.891 -8.414 1 98.31 87 ALA A C 1
ATOM 741 O O . ALA A 1 87 ? -1.269 16.922 -7.191 1 98.31 87 ALA A O 1
ATOM 742 N N . PRO A 1 88 ? -2.623 16.578 -8.914 1 97.88 88 PRO A N 1
ATOM 743 C CA . PRO A 1 88 ? -3.723 16.188 -8.031 1 97.88 88 PRO A CA 1
ATOM 744 C C . PRO A 1 88 ? -3.389 14.977 -7.172 1 97.88 88 PRO A C 1
ATOM 746 O O . PRO A 1 88 ? -2.734 14.047 -7.645 1 97.88 88 PRO A O 1
ATOM 749 N N . ARG A 1 89 ? -3.812 15 -5.945 1 97.94 89 ARG A N 1
ATOM 750 C CA . ARG A 1 89 ? -3.74 13.859 -5.039 1 97.94 89 ARG A CA 1
ATOM 751 C C . ARG A 1 89 ? -4.516 12.672 -5.594 1 97.94 89 ARG A C 1
ATOM 753 O O . ARG A 1 89 ? -5.547 12.844 -6.242 1 97.94 89 ARG A O 1
ATOM 760 N N . GLU A 1 90 ? -4.031 11.5 -5.336 1 97.88 90 GLU A N 1
ATOM 761 C CA . GLU A 1 90 ? -4.719 10.266 -5.695 1 97.88 90 GLU A CA 1
ATOM 762 C C . GLU A 1 90 ? -5.203 9.523 -4.453 1 97.88 90 GLU A C 1
ATOM 764 O O . GLU A 1 90 ? -4.453 9.352 -3.49 1 97.88 90 GLU A O 1
ATOM 769 N N . LEU A 1 91 ? -6.406 9.156 -4.461 1 97.56 91 LEU A N 1
ATOM 770 C CA . LEU A 1 91 ? -6.996 8.352 -3.4 1 97.56 91 LEU A CA 1
ATOM 771 C C . LEU A 1 91 ? -7.645 7.094 -3.973 1 97.56 91 LEU A C 1
ATOM 773 O O . LEU A 1 91 ? -8.484 7.18 -4.875 1 97.56 91 LEU A O 1
ATOM 777 N N . LYS A 1 92 ? -7.27 5.988 -3.502 1 97.94 92 LYS A N 1
ATOM 778 C CA . LYS A 1 92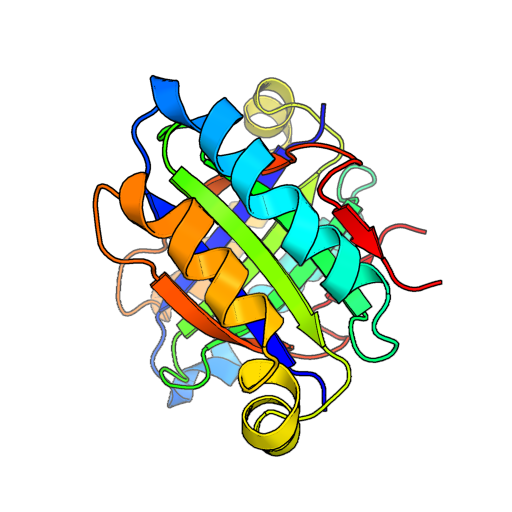 ? -7.941 4.719 -3.773 1 97.94 92 LYS A CA 1
ATOM 779 C C . LYS A 1 92 ? -8.531 4.125 -2.496 1 97.94 92 LYS A C 1
ATOM 781 O O . LYS A 1 92 ? -7.898 4.16 -1.439 1 97.94 92 LYS A O 1
ATOM 786 N N . ILE A 1 93 ? -9.695 3.65 -2.615 1 97.94 93 ILE A N 1
ATOM 787 C CA . ILE A 1 93 ? -10.32 2.875 -1.547 1 97.94 93 ILE A CA 1
ATOM 788 C C . ILE A 1 93 ? -10.125 1.385 -1.812 1 97.94 93 ILE A C 1
ATOM 790 O O . ILE A 1 93 ? -10.422 0.899 -2.906 1 97.94 93 ILE A O 1
ATOM 794 N N . LEU A 1 94 ? -9.602 0.734 -0.796 1 98 94 LEU A N 1
ATOM 795 C CA . LEU A 1 94 ? -9.234 -0.668 -0.95 1 98 94 LEU A CA 1
ATOM 796 C C . LEU A 1 94 ? -9.984 -1.544 0.043 1 98 94 LEU A C 1
ATOM 798 O O . LEU A 1 94 ? -10.359 -1.084 1.127 1 98 94 LEU A O 1
ATOM 802 N N . SER A 1 95 ? -10.211 -2.736 -0.358 1 94.75 95 SER A N 1
ATOM 803 C CA . SER A 1 95 ? -10.703 -3.791 0.523 1 94.75 95 SER A CA 1
ATOM 804 C C . SER A 1 95 ? -9.695 -4.922 0.649 1 94.75 95 SER A C 1
ATOM 806 O O . SER A 1 95 ? -9.211 -5.445 -0.357 1 94.75 95 SER A O 1
ATOM 808 N N . SER A 1 96 ? -9.352 -5.227 1.836 1 94.56 96 SER A N 1
ATOM 809 C CA . SER A 1 96 ? -8.477 -6.375 2.049 1 94.56 96 SER A CA 1
ATOM 810 C C . SER A 1 96 ? -9.086 -7.652 1.482 1 94.56 96 SER A C 1
ATOM 812 O O . SER A 1 96 ? -10.289 -7.887 1.629 1 94.56 96 SER A O 1
ATOM 814 N N . LEU A 1 97 ? -8.25 -8.508 0.933 1 95.5 97 LEU A N 1
ATOM 815 C CA . LEU A 1 97 ? -8.742 -9.734 0.317 1 95.5 97 LEU A CA 1
ATOM 816 C C . LEU A 1 97 ? -8.789 -10.875 1.332 1 95.5 97 LEU A C 1
ATOM 818 O O . LEU A 1 97 ? -9.195 -11.992 1 1 95.5 97 LEU A O 1
ATOM 822 N N . GLY A 1 98 ? -8.367 -10.578 2.582 1 92.62 98 GLY A N 1
ATOM 823 C CA . GLY A 1 98 ? -8.57 -11.531 3.66 1 92.62 98 GLY A CA 1
ATOM 824 C C . GLY A 1 98 ? -7.297 -12.258 4.059 1 92.62 98 GLY A C 1
ATOM 825 O O . GLY A 1 98 ? -6.23 -12.008 3.496 1 92.62 98 GLY A O 1
ATOM 826 N N . PRO A 1 99 ? -7.414 -13.078 5.07 1 93.56 99 PRO A N 1
ATOM 827 C CA . PRO A 1 99 ? -6.25 -13.656 5.746 1 93.56 99 PRO A CA 1
ATOM 828 C C . PRO A 1 99 ? -5.434 -14.57 4.84 1 93.56 99 PRO A C 1
ATOM 830 O O . PRO A 1 99 ? -4.238 -14.766 5.066 1 93.56 99 PRO A O 1
ATOM 833 N N . ARG A 1 100 ? -6.094 -15.18 3.836 1 95.06 100 ARG A N 1
ATOM 834 C CA . ARG A 1 100 ? -5.371 -16.031 2.896 1 95.06 100 ARG A CA 1
ATOM 835 C C . ARG A 1 100 ? -4.32 -15.234 2.129 1 95.06 100 ARG A C 1
ATOM 837 O O . ARG A 1 100 ? -3.301 -15.781 1.709 1 95.06 100 ARG A O 1
ATOM 844 N N . TYR A 1 101 ? -4.516 -13.938 2.084 1 97.25 101 TYR A N 1
ATOM 845 C CA . TYR A 1 101 ? -3.646 -13.086 1.278 1 97.25 101 TYR A CA 1
ATOM 846 C C . TYR A 1 101 ? -2.984 -12.016 2.137 1 97.25 101 TYR A C 1
ATOM 848 O O . TYR A 1 101 ? -2.727 -10.906 1.666 1 97.25 101 TYR A O 1
ATOM 856 N N . THR A 1 102 ? -2.871 -12.32 3.344 1 96.44 102 THR A N 1
ATOM 857 C CA . THR A 1 102 ? -2.174 -11.453 4.289 1 96.44 102 THR A CA 1
ATOM 858 C C . THR A 1 102 ? -1.099 -12.234 5.043 1 96.44 102 THR A C 1
ATOM 860 O O . THR A 1 102 ? -1.262 -13.43 5.309 1 96.44 102 THR A O 1
ATOM 863 N N . TYR A 1 103 ? -0.052 -11.555 5.328 1 97.69 103 TYR A N 1
ATOM 864 C CA . TYR A 1 103 ? 1.035 -12.125 6.113 1 97.69 103 TYR A CA 1
ATOM 865 C C . TYR A 1 103 ? 1.721 -11.062 6.957 1 97.69 103 TYR A C 1
ATOM 867 O O . TYR A 1 103 ? 1.931 -9.938 6.496 1 97.69 103 TYR A O 1
ATOM 875 N N . GLN A 1 104 ? 2.031 -11.289 8.156 1 94.44 104 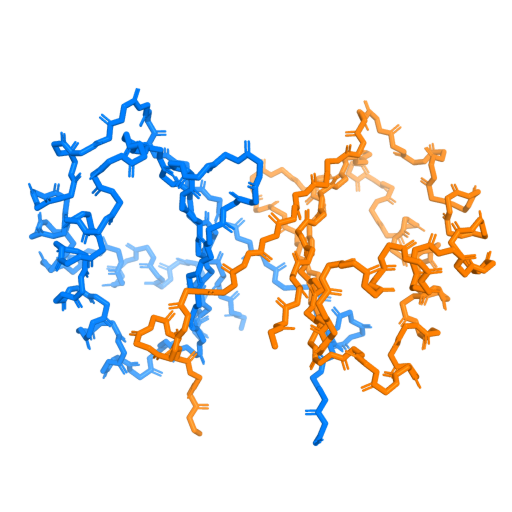GLN A N 1
ATOM 876 C CA . GLN A 1 104 ? 2.852 -10.5 9.07 1 94.44 104 GLN A CA 1
ATOM 877 C C . GLN A 1 104 ? 3.859 -11.383 9.805 1 94.44 104 GLN A C 1
ATOM 879 O O . GLN A 1 104 ? 3.482 -12.367 10.438 1 94.44 104 GLN A O 1
ATOM 884 N N . ARG A 1 105 ? 5.098 -10.984 9.656 1 91.38 105 ARG A N 1
ATOM 885 C CA . ARG A 1 105 ? 6.117 -11.766 10.352 1 91.38 105 ARG A CA 1
ATOM 886 C C . ARG A 1 105 ? 5.93 -11.688 11.859 1 91.38 105 ARG A C 1
ATOM 888 O O . ARG A 1 105 ? 5.68 -10.617 12.406 1 91.38 105 ARG A O 1
ATOM 895 N N . SER A 1 106 ? 6.047 -12.891 12.602 1 75.75 106 SER A N 1
ATOM 896 C CA . SER A 1 106 ? 5.957 -13 14.055 1 75.75 106 SER A CA 1
ATOM 897 C C . SER A 1 106 ? 7.227 -12.492 14.727 1 75.75 106 SER A C 1
ATOM 899 O O . SER A 1 106 ? 8.32 -12.578 14.156 1 75.75 106 SER A O 1
ATOM 901 N N . MET B 1 1 ? 17.797 -1.314 6.637 1 79.31 1 MET B N 1
ATOM 902 C CA . MET B 1 1 ? 16.984 -0.595 5.652 1 79.31 1 MET B CA 1
ATOM 903 C C . MET B 1 1 ? 16.031 -1.542 4.934 1 79.31 1 MET B C 1
ATOM 905 O O . MET B 1 1 ? 16.438 -2.598 4.453 1 79.31 1 MET B O 1
ATOM 909 N N . SER B 1 2 ? 14.711 -1.409 5.066 1 91.94 2 SER B N 1
ATOM 910 C CA . SER B 1 2 ? 13.734 -2.316 4.469 1 91.94 2 SER B CA 1
ATOM 911 C C . SER B 1 2 ? 13.32 -1.84 3.08 1 91.94 2 SER B C 1
ATOM 913 O O . SER B 1 2 ? 13.539 -0.679 2.725 1 91.94 2 SER B O 1
ATOM 915 N N . THR B 1 3 ? 13 -2.76 2.254 1 96.12 3 THR B N 1
ATOM 916 C CA . THR B 1 3 ? 12.469 -2.486 0.924 1 96.12 3 THR B CA 1
ATOM 917 C C . THR B 1 3 ? 11 -2.891 0.837 1 96.12 3 THR B C 1
ATOM 919 O O . THR B 1 3 ? 10.617 -3.965 1.31 1 96.12 3 THR B O 1
ATOM 922 N N . VAL B 1 4 ? 10.219 -1.972 0.322 1 97.75 4 VAL B N 1
ATOM 923 C CA . VAL B 1 4 ? 8.797 -2.26 0.137 1 97.75 4 VAL B CA 1
ATOM 924 C C . VAL B 1 4 ? 8.461 -2.246 -1.352 1 97.75 4 VAL B C 1
ATOM 926 O O . VAL B 1 4 ? 8.875 -1.343 -2.082 1 97.75 4 VAL B O 1
ATOM 929 N N . PHE B 1 5 ? 7.766 -3.312 -1.794 1 98.12 5 PHE B N 1
ATOM 930 C CA . PHE B 1 5 ? 7.188 -3.338 -3.133 1 98.12 5 PHE B CA 1
ATOM 931 C C . PHE B 1 5 ? 5.691 -3.041 -3.084 1 98.12 5 PHE B C 1
ATOM 933 O O . PHE B 1 5 ? 4.977 -3.578 -2.236 1 98.12 5 PHE B O 1
ATOM 940 N N . HIS B 1 6 ? 5.277 -2.156 -3.887 1 98.75 6 HIS B N 1
ATOM 941 C CA . HIS B 1 6 ? 3.863 -1.967 -4.199 1 98.75 6 HIS B CA 1
ATOM 942 C C . HIS B 1 6 ? 3.545 -2.43 -5.617 1 98.75 6 HIS B C 1
ATOM 944 O O . HIS B 1 6 ? 4.027 -1.846 -6.586 1 98.75 6 HIS B O 1
ATOM 950 N N . VAL B 1 7 ? 2.703 -3.443 -5.715 1 98.69 7 VAL B N 1
ATOM 951 C CA . VAL B 1 7 ? 2.414 -4.07 -7 1 98.69 7 VAL B CA 1
ATOM 952 C C . VAL B 1 7 ? 0.929 -3.92 -7.324 1 98.69 7 VAL B C 1
ATOM 954 O O . VAL B 1 7 ? 0.077 -4.062 -6.445 1 98.69 7 VAL B O 1
ATOM 957 N N . THR B 1 8 ? 0.607 -3.576 -8.523 1 98.81 8 THR B N 1
ATOM 958 C CA . THR B 1 8 ? -0.766 -3.508 -9.008 1 98.81 8 THR B CA 1
ATOM 959 C C . THR B 1 8 ? -0.917 -4.281 -10.312 1 98.81 8 THR B C 1
ATOM 961 O O . THR B 1 8 ? -0.073 -4.176 -11.203 1 98.81 8 THR B O 1
ATOM 964 N N . VAL B 1 9 ? -1.908 -5.086 -10.391 1 98.81 9 VAL B N 1
ATOM 965 C CA . VAL B 1 9 ? -2.258 -5.766 -11.633 1 98.81 9 VAL B CA 1
ATOM 966 C C . VAL B 1 9 ? -3.711 -5.469 -11.992 1 98.81 9 VAL B C 1
ATOM 968 O O . VAL B 1 9 ? -4.512 -5.109 -11.125 1 98.81 9 VAL B O 1
ATOM 971 N N . HIS B 1 10 ? -3.984 -5.527 -13.25 1 98.88 10 HIS B N 1
ATOM 972 C CA . HIS B 1 10 ? -5.324 -5.344 -13.797 1 98.88 10 HIS B CA 1
ATOM 973 C C . HIS B 1 10 ? -5.801 -6.602 -14.523 1 98.88 10 HIS B C 1
ATOM 975 O O . HIS B 1 10 ? -5.18 -7.039 -15.492 1 98.88 10 HIS B O 1
ATOM 981 N N . VAL B 1 11 ? -6.863 -7.152 -14.055 1 98.62 11 VAL B N 1
ATOM 982 C CA . VAL B 1 11 ? -7.453 -8.359 -14.633 1 98.62 11 VAL B CA 1
ATOM 983 C C . VAL B 1 11 ? -8.938 -8.133 -14.883 1 98.62 11 VAL B C 1
ATOM 985 O O . VAL B 1 11 ? -9.516 -7.145 -14.414 1 98.62 11 VAL B O 1
ATOM 988 N N . LYS B 1 12 ? -9.562 -8.953 -15.773 1 98.44 12 LYS B N 1
ATOM 989 C CA . LYS B 1 12 ? -11.008 -8.867 -15.898 1 98.44 12 LYS B CA 1
ATOM 990 C C . LYS B 1 12 ? -11.695 -9.195 -14.578 1 98.44 12 LYS B C 1
ATOM 992 O O . LYS B 1 12 ? -11.312 -10.148 -13.891 1 98.44 12 LYS B O 1
ATOM 997 N N . PRO B 1 13 ? -12.68 -8.375 -14.242 1 98.06 13 PRO B N 1
ATOM 998 C CA . PRO B 1 13 ? -13.359 -8.633 -12.977 1 98.06 13 PRO B CA 1
ATOM 999 C C . PRO B 1 13 ? -13.789 -10.094 -12.82 1 98.06 13 PRO B C 1
ATOM 1001 O O . PRO B 1 13 ? -13.656 -10.664 -11.734 1 98.06 13 PRO B O 1
ATOM 1004 N N . ARG B 1 14 ? -14.203 -10.734 -13.805 1 98.12 14 ARG B N 1
ATOM 1005 C CA . ARG B 1 14 ? -14.695 -12.109 -13.742 1 98.12 14 ARG B CA 1
ATOM 1006 C C . ARG B 1 14 ? -13.555 -13.086 -13.477 1 98.12 14 ARG B C 1
ATOM 1008 O O . ARG B 1 14 ? -13.797 -14.242 -13.117 1 98.12 14 ARG B O 1
ATOM 1015 N N . ASP B 1 15 ? -12.359 -12.641 -13.664 1 98.44 15 ASP B N 1
ATOM 1016 C CA . ASP B 1 15 ? -11.211 -13.531 -13.594 1 98.44 15 ASP B CA 1
ATOM 1017 C C . ASP B 1 15 ? -10.438 -13.336 -12.289 1 98.44 15 ASP B C 1
ATOM 1019 O O . ASP B 1 15 ? -9.414 -13.977 -12.062 1 98.44 15 ASP B O 1
ATOM 1023 N N . VAL B 1 16 ? -10.938 -12.516 -11.422 1 98.38 16 VAL B N 1
ATOM 1024 C CA . VAL B 1 16 ? -10.219 -12.164 -10.203 1 98.38 16 VAL B CA 1
ATOM 1025 C C . VAL B 1 16 ? -9.992 -13.422 -9.359 1 98.38 16 VAL B C 1
ATOM 1027 O O . VAL B 1 16 ? -8.875 -13.672 -8.898 1 98.38 16 VAL B O 1
ATOM 1030 N N . ALA B 1 17 ? -11.047 -14.188 -9.188 1 97.94 17 ALA B N 1
ATOM 1031 C CA . ALA B 1 17 ? -10.914 -15.391 -8.375 1 97.94 17 ALA B CA 1
ATOM 1032 C C . ALA B 1 17 ? -9.867 -16.328 -8.961 1 97.94 17 ALA B C 1
ATOM 1034 O O . ALA B 1 17 ? -9.055 -16.906 -8.227 1 97.94 17 ALA B O 1
ATOM 1035 N N . ARG B 1 18 ? -9.82 -16.547 -10.203 1 98.5 18 ARG B N 1
ATOM 1036 C CA . ARG B 1 18 ? -8.859 -17.422 -10.867 1 98.5 18 ARG B CA 1
ATOM 1037 C C . ARG B 1 18 ? -7.445 -16.859 -10.766 1 98.5 18 ARG B C 1
ATOM 1039 O O . ARG B 1 18 ? -6.488 -17.609 -10.57 1 98.5 18 ARG B O 1
ATOM 1046 N N . PHE B 1 19 ? -7.324 -15.578 -10.922 1 98.81 19 PHE B N 1
ATOM 1047 C CA . PHE B 1 19 ? -6.027 -14.93 -10.75 1 98.81 19 PHE B CA 1
ATOM 1048 C C . PHE B 1 19 ? -5.477 -15.188 -9.352 1 98.81 19 PHE B C 1
ATOM 1050 O O . PHE B 1 19 ? -4.309 -15.539 -9.195 1 98.81 19 PHE B O 1
ATOM 1057 N N . LEU B 1 20 ? -6.336 -14.938 -8.375 1 98.5 20 LEU B N 1
ATOM 1058 C CA . LEU B 1 20 ? -5.91 -15.117 -6.992 1 98.5 20 LEU B CA 1
ATOM 1059 C C . LEU B 1 20 ? -5.477 -16.562 -6.738 1 98.5 20 LEU B C 1
ATOM 1061 O O . LEU B 1 20 ? -4.473 -16.797 -6.066 1 98.5 20 LEU B O 1
ATOM 1065 N N . GLU B 1 21 ? -6.223 -17.5 -7.281 1 98.25 21 GLU B N 1
ATOM 1066 C CA . GLU B 1 21 ? -5.852 -18.906 -7.172 1 98.25 21 GLU B CA 1
ATOM 1067 C C . GLU B 1 21 ? -4.496 -19.172 -7.82 1 98.25 21 GLU B C 1
ATOM 1069 O O . GLU B 1 21 ? -3.67 -19.891 -7.27 1 98.25 21 GLU B O 1
ATOM 1074 N N . ALA B 1 22 ? -4.281 -18.578 -8.914 1 98.44 22 ALA B N 1
ATOM 1075 C CA . ALA B 1 22 ? -3.035 -18.75 -9.656 1 98.44 22 ALA B CA 1
ATOM 1076 C C . ALA B 1 22 ? -1.859 -18.125 -8.914 1 98.44 22 ALA B C 1
ATOM 1078 O O . ALA B 1 22 ? -0.73 -18.625 -9 1 98.44 22 ALA B O 1
ATOM 1079 N N . ALA B 1 23 ? -2.098 -17.078 -8.172 1 98.31 23 ALA B N 1
ATOM 1080 C CA . ALA B 1 23 ? -1.05 -16.344 -7.473 1 98.31 23 ALA B CA 1
ATOM 1081 C C . ALA B 1 23 ? -0.681 -17.031 -6.16 1 98.31 23 ALA B C 1
ATOM 1083 O O . ALA B 1 23 ? 0.428 -16.844 -5.652 1 98.31 23 ALA B O 1
ATOM 1084 N N . GLU B 1 24 ? -1.564 -17.797 -5.625 1 97.88 24 GLU B N 1
ATOM 1085 C CA . GLU B 1 24 ? -1.516 -18.266 -4.246 1 97.88 24 GLU B CA 1
ATOM 1086 C C . GLU B 1 24 ? -0.267 -19.109 -3.998 1 97.88 24 GLU B C 1
ATOM 1088 O O . GLU B 1 24 ? 0.396 -18.953 -2.971 1 97.88 24 GLU B O 1
ATOM 1093 N N . PRO B 1 25 ? 0.151 -20.047 -4.898 1 97.88 25 PRO B N 1
ATOM 1094 C CA . PRO B 1 25 ? 1.351 -20.844 -4.633 1 97.88 25 PRO B CA 1
ATOM 1095 C C . PRO B 1 25 ? 2.594 -19.984 -4.418 1 97.88 25 PRO B C 1
ATOM 1097 O O . PRO B 1 25 ? 3.424 -20.297 -3.559 1 97.88 25 PRO B O 1
ATOM 1100 N N . THR B 1 26 ? 2.736 -18.953 -5.184 1 98 26 THR B N 1
ATOM 1101 C CA . THR B 1 26 ? 3.881 -18.047 -5.031 1 98 26 THR B CA 1
ATOM 1102 C C . THR B 1 26 ? 3.797 -17.297 -3.711 1 98 26 THR B C 1
ATOM 1104 O O . THR B 1 26 ? 4.801 -17.141 -3.016 1 98 26 THR B O 1
ATOM 1107 N N . ILE B 1 27 ? 2.627 -16.812 -3.338 1 97.88 27 ILE B N 1
ATOM 1108 C CA . ILE B 1 27 ? 2.412 -16.094 -2.082 1 97.88 27 ILE B CA 1
ATOM 1109 C C . ILE B 1 27 ? 2.82 -16.984 -0.91 1 97.88 27 ILE B C 1
ATOM 1111 O O . ILE B 1 27 ? 3.516 -16.547 0.005 1 97.88 27 ILE B O 1
ATOM 1115 N N . GLU B 1 28 ? 2.467 -18.25 -0.998 1 97.81 28 GLU B N 1
ATOM 1116 C CA . GLU B 1 28 ? 2.807 -19.203 0.065 1 97.81 28 GLU B CA 1
ATOM 1117 C C . GLU B 1 28 ? 4.316 -19.406 0.154 1 97.81 28 GLU B C 1
ATOM 1119 O O . GLU B 1 28 ? 4.863 -19.547 1.249 1 97.81 28 GLU B O 1
ATOM 1124 N N . LYS B 1 29 ? 4.996 -19.5 -0.921 1 97.56 29 LYS B N 1
ATOM 1125 C CA . LYS B 1 29 ? 6.449 -19.609 -0.924 1 97.56 29 LYS B CA 1
ATOM 1126 C C . LYS B 1 29 ? 7.098 -18.375 -0.313 1 97.56 29 LYS B C 1
ATOM 1128 O O . LYS B 1 29 ? 8.047 -18.469 0.466 1 97.56 29 LYS B O 1
ATOM 1133 N N . MET B 1 30 ? 6.617 -17.125 -0.683 1 97.12 30 MET B N 1
ATOM 1134 C CA . MET B 1 30 ? 7.133 -15.875 -0.138 1 97.12 30 MET B CA 1
ATOM 1135 C C . MET B 1 30 ? 6.965 -15.828 1.377 1 97.12 30 MET B C 1
ATOM 1137 O O . MET B 1 30 ? 7.867 -15.391 2.094 1 97.12 30 MET B O 1
ATOM 1141 N N . LYS B 1 31 ? 5.812 -16.328 1.87 1 97.12 31 LYS B N 1
ATOM 1142 C CA . LYS B 1 31 ? 5.512 -16.312 3.299 1 97.12 31 LYS B CA 1
ATOM 1143 C C . LYS B 1 31 ? 6.508 -17.156 4.086 1 97.12 31 LYS B C 1
ATOM 1145 O O . LYS B 1 31 ? 6.648 -17 5.297 1 97.12 31 LYS B O 1
ATOM 1150 N N . ARG B 1 32 ? 7.203 -18.031 3.449 1 96.5 32 ARG B N 1
ATOM 1151 C CA . ARG B 1 32 ? 8.148 -18.938 4.109 1 96.5 32 ARG B CA 1
ATOM 1152 C C . ARG B 1 32 ? 9.539 -18.312 4.16 1 96.5 32 ARG B C 1
ATOM 1154 O O . ARG B 1 32 ? 10.445 -18.859 4.797 1 96.5 32 ARG B O 1
ATOM 1161 N N . GLU B 1 33 ? 9.68 -17.266 3.512 1 96.75 33 GLU B N 1
ATOM 1162 C CA . GLU B 1 33 ? 10.969 -16.578 3.5 1 96.75 33 GLU B CA 1
ATOM 1163 C C . GLU B 1 33 ? 11.148 -15.711 4.742 1 96.75 33 GLU B C 1
ATOM 1165 O O . GLU B 1 33 ? 10.273 -14.906 5.078 1 96.75 33 GLU B O 1
ATOM 1170 N N . SER B 1 34 ? 12.312 -15.805 5.352 1 96.25 34 SER B N 1
ATOM 1171 C CA . SER B 1 34 ? 12.578 -15.086 6.594 1 96.25 34 SER B CA 1
ATOM 1172 C C . SER B 1 34 ? 12.656 -13.578 6.355 1 96.25 34 SER B C 1
ATOM 1174 O O . SER B 1 34 ? 12.438 -12.789 7.277 1 96.25 34 SER B O 1
ATOM 1176 N N . GLU B 1 35 ? 12.953 -13.156 5.113 1 97.06 35 GLU B N 1
ATOM 1177 C CA . GLU B 1 35 ? 13.148 -11.742 4.812 1 97.06 35 GLU B CA 1
ATOM 1178 C C . GLU B 1 35 ? 11.82 -11.031 4.586 1 97.06 35 GLU B C 1
ATOM 1180 O O . GLU B 1 35 ? 11.758 -9.805 4.598 1 97.06 35 GLU B O 1
ATOM 1185 N N . LEU B 1 36 ? 10.703 -11.773 4.312 1 97.56 36 LEU B N 1
ATOM 1186 C CA . LEU B 1 36 ? 9.398 -11.141 4.16 1 97.56 36 LEU B CA 1
ATOM 1187 C C . LEU B 1 36 ? 8.828 -10.742 5.516 1 97.56 36 LEU B C 1
ATOM 1189 O O . LEU B 1 36 ? 8.586 -11.602 6.367 1 97.56 36 LEU B O 1
ATOM 1193 N N . MET B 1 37 ? 8.578 -9.484 5.68 1 96.69 37 MET B N 1
ATOM 1194 C CA . MET B 1 37 ? 8.102 -8.953 6.953 1 96.69 37 MET B CA 1
ATOM 1195 C C . MET B 1 37 ? 6.586 -8.766 6.93 1 96.69 37 MET B C 1
ATOM 1197 O O . MET B 1 37 ? 5.922 -8.922 7.953 1 96.69 37 MET B O 1
ATOM 1201 N N . HIS B 1 38 ? 6.129 -8.398 5.879 1 96.88 38 HIS B N 1
ATOM 1202 C CA . HIS B 1 38 ? 4.707 -8.102 5.738 1 96.88 38 HIS B CA 1
ATOM 1203 C C . HIS B 1 38 ? 4.25 -8.273 4.289 1 96.88 38 HIS B C 1
ATOM 1205 O O . HIS B 1 38 ? 4.992 -7.945 3.359 1 96.88 38 HIS B O 1
ATOM 1211 N N . PHE B 1 39 ? 3.113 -8.828 4.074 1 98.44 39 PHE B N 1
ATOM 1212 C CA . PHE B 1 39 ? 2.439 -8.984 2.789 1 98.44 39 PHE B CA 1
ATOM 1213 C C . PHE B 1 39 ? 0.933 -8.82 2.941 1 98.44 39 PHE B C 1
ATOM 1215 O O . PHE B 1 39 ? 0.329 -9.398 3.848 1 98.44 39 PHE B O 1
ATOM 1222 N N . GLU B 1 40 ? 0.3 -8.016 2.105 1 98.06 40 GLU B N 1
ATOM 1223 C CA . GLU B 1 40 ? -1.156 -7.914 2.107 1 98.06 40 GLU B CA 1
ATOM 1224 C C . GLU B 1 40 ? -1.683 -7.484 0.743 1 98.06 40 GLU B C 1
ATOM 1226 O O . GLU B 1 40 ? -1.147 -6.559 0.13 1 98.06 40 GLU B O 1
ATOM 1231 N N . MET B 1 41 ? -2.727 -8.203 0.249 1 98.44 41 MET B N 1
ATOM 1232 C CA . MET B 1 41 ? -3.373 -7.918 -1.028 1 98.44 41 MET B CA 1
ATOM 1233 C C . MET B 1 41 ? -4.719 -7.234 -0.815 1 98.44 41 MET B C 1
ATOM 1235 O O . MET B 1 41 ? -5.438 -7.555 0.135 1 98.44 41 MET B O 1
ATOM 1239 N N . TYR B 1 42 ? -5.055 -6.367 -1.751 1 98.25 42 TYR B N 1
ATOM 1240 C CA . TYR B 1 42 ? -6.277 -5.57 -1.723 1 98.25 42 TYR B CA 1
ATOM 1241 C C . TYR B 1 42 ? -6.957 -5.566 -3.086 1 98.25 42 TYR B C 1
ATOM 1243 O O . TYR B 1 42 ? -6.301 -5.738 -4.113 1 98.25 42 TYR B O 1
ATOM 1251 N N . GLN B 1 43 ? -8.234 -5.453 -3.035 1 97.94 43 GLN B N 1
ATOM 1252 C CA . GLN B 1 43 ? -9.023 -5.109 -4.215 1 97.94 43 GLN B CA 1
ATOM 1253 C C . GLN B 1 43 ? -9.453 -3.646 -4.184 1 97.94 43 GLN B C 1
ATOM 1255 O O . GLN B 1 43 ? -9.844 -3.133 -3.135 1 97.94 43 GLN B O 1
ATOM 1260 N N . VAL B 1 44 ? -9.375 -2.979 -5.383 1 98.12 44 VAL B N 1
ATOM 1261 C CA . VAL B 1 44 ? -9.758 -1.574 -5.477 1 98.12 44 VAL B CA 1
ATOM 1262 C C . VAL B 1 4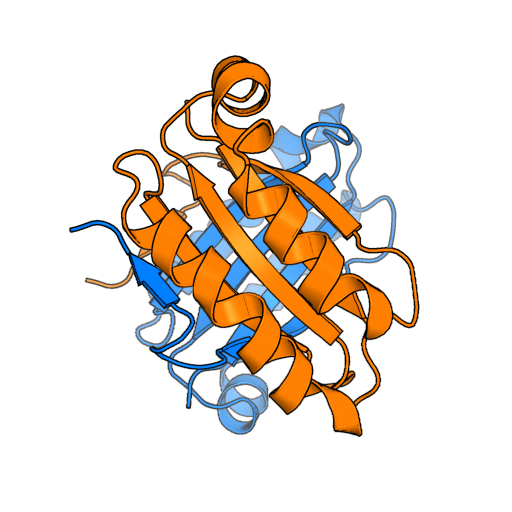4 ? -11.281 -1.459 -5.57 1 98.12 44 VAL B C 1
ATOM 1264 O O . VAL B 1 44 ? -11.898 -2.092 -6.43 1 98.12 44 VAL B O 1
ATOM 1267 N N . HIS B 1 45 ? -11.836 -0.65 -4.727 1 96.31 45 HIS B N 1
ATOM 1268 C CA . HIS B 1 45 ? -13.281 -0.583 -4.531 1 96.31 45 HIS B CA 1
ATOM 1269 C C . HIS B 1 45 ? -13.992 -0.218 -5.828 1 96.31 45 HIS B C 1
ATOM 1271 O O . HIS B 1 45 ? -14.953 -0.889 -6.227 1 96.31 45 HIS B O 1
ATOM 1277 N N . ASP B 1 46 ? -13.586 0.749 -6.59 1 95.44 46 ASP B N 1
ATOM 1278 C CA . ASP B 1 46 ? -14.305 1.228 -7.77 1 95.44 46 ASP B CA 1
ATOM 1279 C C . ASP B 1 46 ? -13.75 0.594 -9.047 1 95.44 46 ASP B C 1
ATOM 1281 O O . ASP B 1 46 ? -14.102 1.013 -10.148 1 95.44 46 ASP B O 1
ATOM 1285 N N . SER B 1 47 ? -12.875 -0.329 -8.898 1 97.5 47 SER B N 1
ATOM 1286 C CA . SER B 1 47 ? -12.289 -1.084 -10 1 97.5 47 SER B CA 1
ATOM 1287 C C . SER B 1 47 ? -12.055 -2.539 -9.609 1 97.5 47 SER B C 1
ATOM 1289 O O . SER B 1 47 ? -10.914 -2.939 -9.336 1 97.5 47 SER B O 1
ATOM 1291 N N . PRO B 1 48 ? -13.086 -3.322 -9.633 1 96.62 48 PRO B N 1
ATOM 1292 C CA . PRO B 1 48 ? -13.016 -4.656 -9.031 1 96.62 48 PRO B CA 1
ATOM 1293 C C . PRO B 1 48 ? -11.992 -5.562 -9.719 1 96.62 48 PRO B C 1
ATOM 1295 O O . PRO B 1 48 ? -11.602 -6.586 -9.156 1 96.62 48 PRO B O 1
ATOM 1298 N N . GLY B 1 49 ? -11.555 -5.25 -10.922 1 98.5 49 GLY B N 1
ATOM 1299 C CA . GLY B 1 49 ? -10.516 -6.023 -11.586 1 98.5 49 GLY B CA 1
ATOM 1300 C C . GLY B 1 49 ? -9.109 -5.586 -11.219 1 98.5 49 GLY B C 1
ATOM 1301 O O . GLY B 1 49 ? -8.133 -6.191 -11.664 1 98.5 49 GLY B O 1
ATOM 1302 N N . THR B 1 50 ? -9.023 -4.527 -10.445 1 98.75 50 THR B N 1
ATOM 1303 C CA . THR B 1 50 ? -7.723 -4.016 -10.023 1 98.75 50 THR B CA 1
ATOM 1304 C C . THR B 1 50 ? -7.336 -4.574 -8.656 1 98.75 50 THR B C 1
ATOM 1306 O O . THR B 1 50 ? -8.039 -4.344 -7.668 1 98.75 50 THR B O 1
ATOM 1309 N N . ILE B 1 51 ? -6.242 -5.41 -8.664 1 98.88 51 ILE B N 1
ATOM 1310 C CA . ILE B 1 51 ? -5.672 -5.996 -7.453 1 98.88 51 ILE B CA 1
ATOM 1311 C C . ILE B 1 51 ? -4.309 -5.371 -7.168 1 98.88 51 ILE B C 1
ATOM 1313 O O . ILE B 1 51 ? -3.496 -5.195 -8.078 1 98.88 51 ILE B O 1
ATOM 1317 N N . THR B 1 52 ? -4.121 -4.984 -5.984 1 98.88 52 THR B N 1
ATOM 1318 C CA . THR B 1 52 ? -2.855 -4.379 -5.59 1 98.88 52 THR B CA 1
ATOM 1319 C C . THR B 1 52 ? -2.377 -4.945 -4.258 1 98.88 52 THR B C 1
ATOM 1321 O O . THR B 1 52 ? -3.182 -5.418 -3.453 1 98.88 52 THR B O 1
ATOM 1324 N N . TRP B 1 53 ? -1.014 -4.977 -4.023 1 98.75 53 TRP B N 1
ATOM 1325 C CA . TRP B 1 53 ? -0.525 -5.488 -2.746 1 98.75 53 TRP B CA 1
ATOM 1326 C C . TRP B 1 53 ? 0.805 -4.844 -2.375 1 98.75 53 TRP B C 1
ATOM 1328 O O . TRP B 1 53 ? 1.428 -4.172 -3.199 1 98.75 53 TRP B O 1
ATOM 1338 N N . ILE B 1 54 ? 1.083 -4.941 -1.133 1 98.38 54 ILE B N 1
ATOM 1339 C CA . ILE B 1 54 ? 2.33 -4.477 -0.535 1 98.38 54 ILE B CA 1
ATOM 1340 C C . ILE B 1 54 ? 3.152 -5.672 -0.062 1 98.38 54 ILE B C 1
ATOM 1342 O O . ILE B 1 54 ? 2.611 -6.613 0.525 1 98.38 54 ILE B O 1
ATOM 1346 N N . GLU B 1 55 ? 4.41 -5.66 -0.375 1 98.19 55 GLU B N 1
ATOM 1347 C CA . GLU B 1 55 ? 5.426 -6.559 0.158 1 98.19 55 GLU B CA 1
ATOM 1348 C C . GLU B 1 55 ? 6.5 -5.789 0.921 1 98.19 55 GLU B C 1
ATOM 1350 O O . GLU B 1 55 ? 7.195 -4.945 0.346 1 98.19 55 GLU B O 1
ATOM 1355 N N . LYS B 1 56 ? 6.656 -6.082 2.166 1 97.38 56 LYS B N 1
ATOM 1356 C CA . LYS B 1 56 ? 7.746 -5.492 2.938 1 97.38 56 LYS B CA 1
ATOM 1357 C C . LYS B 1 56 ? 8.836 -6.523 3.225 1 97.38 56 LYS B C 1
ATOM 1359 O O . LYS B 1 56 ? 8.57 -7.559 3.844 1 97.38 56 LYS B O 1
ATOM 1364 N N . TRP B 1 57 ? 9.977 -6.203 2.789 1 97.06 57 TRP B N 1
ATOM 1365 C CA . TRP B 1 57 ? 11.133 -7.082 2.936 1 97.06 57 TRP B CA 1
ATOM 1366 C C . TRP B 1 57 ? 12.172 -6.465 3.861 1 97.06 57 TRP B C 1
ATOM 1368 O O . TRP B 1 57 ? 12.422 -5.258 3.803 1 97.06 57 TRP B O 1
ATOM 1378 N N . SER B 1 58 ? 12.859 -7.238 4.629 1 95.94 58 SER B N 1
ATOM 1379 C CA . SER B 1 58 ? 13.766 -6.758 5.668 1 95.94 58 SER B CA 1
ATOM 1380 C C . SER B 1 58 ? 15.102 -6.316 5.074 1 95.94 58 SER B C 1
ATOM 1382 O O . SER B 1 58 ? 15.914 -5.688 5.758 1 95.94 58 SER B O 1
ATOM 1384 N N . GLU B 1 59 ? 15.359 -6.613 3.805 1 96.19 59 GLU B N 1
ATOM 1385 C CA . GLU B 1 59 ? 16.656 -6.371 3.182 1 96.19 59 GLU B CA 1
ATOM 1386 C C . GLU B 1 59 ? 16.625 -5.121 2.309 1 96.19 59 GLU B C 1
ATOM 1388 O O . GLU B 1 59 ? 15.562 -4.734 1.807 1 96.19 59 GLU B O 1
ATOM 1393 N N . PRO B 1 60 ? 17.844 -4.52 2.135 1 95.5 60 PRO B N 1
ATOM 1394 C CA . PRO B 1 60 ? 17.906 -3.355 1.248 1 95.5 60 PRO B CA 1
ATOM 1395 C C . PRO B 1 60 ? 17.703 -3.723 -0.221 1 95.5 60 PRO B C 1
ATOM 1397 O O . PRO B 1 60 ? 17.781 -4.898 -0.582 1 95.5 60 PRO B O 1
ATOM 1400 N N . LEU B 1 61 ? 17.469 -2.723 -1.014 1 94.38 61 LEU B N 1
ATOM 1401 C CA . LEU B 1 61 ? 17.109 -2.895 -2.418 1 94.38 61 LEU B CA 1
ATOM 1402 C C . LEU B 1 61 ? 18.188 -3.695 -3.154 1 94.38 61 LEU B C 1
ATOM 1404 O O . LEU B 1 61 ? 17.859 -4.586 -3.947 1 94.38 61 LEU B O 1
ATOM 1408 N N . GLU B 1 62 ? 19.391 -3.361 -2.928 1 95.06 62 GLU B N 1
ATOM 1409 C CA . GLU B 1 62 ? 20.469 -4.059 -3.627 1 95.06 62 GLU B CA 1
ATOM 1410 C C . GLU B 1 62 ? 20.422 -5.559 -3.357 1 95.06 62 GLU B C 1
ATOM 1412 O O . GLU B 1 62 ? 20.594 -6.367 -4.273 1 95.06 62 GLU B O 1
ATOM 1417 N N . TRP B 1 63 ? 20.203 -5.961 -2.15 1 95.88 63 TRP B N 1
ATOM 1418 C CA . TRP B 1 63 ? 20.078 -7.367 -1.781 1 95.88 63 TRP B CA 1
ATOM 1419 C C . TRP B 1 63 ? 18.859 -8 -2.445 1 95.88 63 TRP B C 1
ATOM 1421 O O . TRP B 1 63 ? 18.953 -9.109 -2.98 1 95.88 63 TRP B O 1
ATOM 1431 N N . ILE B 1 64 ? 17.75 -7.293 -2.426 1 95 64 ILE B N 1
ATOM 1432 C CA . ILE B 1 64 ? 16.5 -7.781 -2.998 1 95 64 ILE B CA 1
ATOM 1433 C C . ILE B 1 64 ? 16.688 -8.07 -4.484 1 95 64 ILE B C 1
ATOM 1435 O O . ILE B 1 64 ? 16.297 -9.133 -4.969 1 95 64 ILE B O 1
ATOM 1439 N N . MET B 1 65 ? 17.297 -7.168 -5.18 1 93.75 65 MET B N 1
ATOM 1440 C CA . MET B 1 65 ? 17.484 -7.312 -6.617 1 93.75 65 MET B CA 1
ATOM 1441 C C . MET B 1 65 ? 18.406 -8.492 -6.926 1 93.75 65 MET B C 1
ATOM 1443 O O . MET B 1 65 ? 18.219 -9.18 -7.934 1 93.75 65 MET B O 1
ATOM 1447 N N . LYS B 1 66 ? 19.281 -8.766 -6.086 1 95.25 66 LYS B N 1
ATOM 1448 C CA . LYS B 1 66 ? 20.297 -9.797 -6.328 1 95.25 66 LYS B CA 1
ATOM 1449 C C . LYS B 1 66 ? 19.781 -11.172 -5.902 1 95.25 66 LYS B C 1
ATOM 1451 O O . LYS B 1 66 ? 20.078 -12.172 -6.551 1 95.25 66 LYS B O 1
ATOM 1456 N N . HIS B 1 67 ? 18.984 -11.195 -4.832 1 94.69 67 HIS B N 1
ATOM 1457 C CA . HIS B 1 67 ? 18.688 -12.484 -4.223 1 94.69 67 HIS B CA 1
ATOM 1458 C C . HIS B 1 67 ? 17.203 -12.812 -4.316 1 94.69 67 HIS B C 1
ATOM 1460 O O . HIS B 1 67 ? 16.828 -13.93 -4.672 1 94.69 67 HIS B O 1
ATOM 1466 N N . GLN B 1 68 ? 16.391 -11.844 -4.051 1 93.44 68 GLN B N 1
ATOM 1467 C CA . GLN B 1 68 ? 14.953 -12.094 -3.943 1 93.44 68 GLN B CA 1
ATOM 1468 C C . GLN B 1 68 ? 14.297 -12.117 -5.32 1 93.44 68 GLN B C 1
ATOM 1470 O O . GLN B 1 68 ? 13.578 -13.062 -5.652 1 93.44 68 GLN B O 1
ATOM 1475 N N . MET B 1 69 ? 14.57 -11.18 -6.152 1 91 69 MET B N 1
ATOM 1476 C CA . MET B 1 69 ? 13.898 -11.016 -7.434 1 91 69 MET B CA 1
ATOM 1477 C C . MET B 1 69 ? 14.398 -12.039 -8.445 1 91 69 MET B C 1
ATOM 1479 O O . MET B 1 69 ? 13.938 -12.07 -9.586 1 91 69 MET B O 1
ATOM 1483 N N . THR B 1 70 ? 15.312 -12.883 -8.078 1 91 70 THR B N 1
ATOM 1484 C CA . THR B 1 70 ? 15.898 -13.844 -8.992 1 91 70 THR B CA 1
ATOM 1485 C C . THR B 1 70 ? 15.391 -15.258 -8.703 1 91 70 THR B C 1
ATOM 1487 O O . THR B 1 70 ? 15.812 -16.219 -9.344 1 91 70 THR B O 1
ATOM 1490 N N . LYS B 1 71 ? 14.57 -15.383 -7.789 1 94.12 71 LYS B N 1
ATOM 1491 C CA . LYS B 1 71 ? 14.086 -16.703 -7.391 1 94.12 71 LYS B CA 1
ATOM 1492 C C . LYS B 1 71 ? 13.219 -17.328 -8.484 1 94.12 71 LYS B C 1
ATOM 1494 O O . LYS B 1 71 ? 12.438 -16.625 -9.133 1 94.12 71 LYS B O 1
ATOM 1499 N N . ASP B 1 72 ? 13.203 -18.672 -8.586 1 93.19 72 ASP B N 1
ATOM 1500 C CA . ASP B 1 72 ? 12.586 -19.438 -9.664 1 93.19 72 ASP B CA 1
ATOM 1501 C C . ASP B 1 72 ? 11.062 -19.375 -9.578 1 93.19 72 ASP B C 1
ATOM 1503 O O . ASP B 1 72 ? 10.375 -19.438 -10.602 1 93.19 72 ASP B O 1
ATOM 1507 N N . TYR B 1 73 ? 10.656 -19.188 -8.406 1 95.5 73 TYR B N 1
ATOM 1508 C CA . TYR B 1 73 ? 9.203 -19.266 -8.289 1 95.5 73 TYR B CA 1
ATOM 1509 C C . TYR B 1 73 ? 8.523 -18.062 -8.914 1 95.5 73 TYR B C 1
ATOM 1511 O O . TYR B 1 73 ? 7.316 -18.078 -9.172 1 95.5 73 TYR B O 1
ATOM 1519 N N . TYR B 1 74 ? 9.289 -17 -9.203 1 95.38 74 TYR B N 1
ATOM 1520 C CA . TYR B 1 74 ? 8.695 -15.867 -9.891 1 95.38 74 TYR B CA 1
ATOM 1521 C C . TYR B 1 74 ? 8.367 -16.203 -11.336 1 95.38 74 TYR B C 1
ATOM 1523 O O . TYR B 1 74 ? 7.402 -15.695 -11.906 1 95.38 74 TYR B O 1
ATOM 1531 N N . ASN B 1 75 ? 9.18 -17.094 -11.938 1 95.81 75 ASN B N 1
ATOM 1532 C CA . ASN B 1 75 ? 8.836 -17.562 -13.281 1 95.81 75 ASN B CA 1
ATOM 1533 C C . ASN B 1 75 ? 7.488 -18.281 -13.289 1 95.81 75 ASN B C 1
ATOM 1535 O O . ASN B 1 75 ? 6.652 -18.031 -14.156 1 95.81 75 ASN B O 1
ATOM 1539 N N . ASP B 1 76 ? 7.336 -19.188 -12.328 1 96.56 76 ASP B N 1
ATOM 1540 C CA . ASP B 1 76 ? 6.059 -19.891 -12.188 1 96.56 76 ASP B CA 1
ATOM 1541 C C . ASP B 1 76 ? 4.914 -18.891 -11.984 1 96.56 76 ASP B C 1
ATOM 1543 O O . ASP B 1 76 ? 3.832 -19.062 -12.555 1 96.56 76 ASP B O 1
ATOM 1547 N N . TYR B 1 77 ? 5.078 -17.875 -11.203 1 98.19 77 TYR B N 1
ATOM 1548 C CA . TYR B 1 77 ? 4.086 -16.844 -10.922 1 98.19 77 TYR B CA 1
ATOM 1549 C C . TYR B 1 77 ? 3.654 -16.141 -12.195 1 98.19 77 TYR B C 1
ATOM 1551 O O . TYR B 1 77 ? 2.459 -16 -12.469 1 98.19 77 TYR B O 1
ATOM 1559 N N . PHE B 1 78 ? 4.656 -15.695 -12.945 1 97.81 78 PHE B N 1
ATOM 1560 C CA . PHE B 1 78 ? 4.34 -14.938 -14.148 1 97.81 78 PHE B CA 1
ATOM 1561 C C . PHE B 1 78 ? 3.658 -15.828 -15.18 1 97.81 78 PHE B C 1
ATOM 1563 O O . PHE B 1 78 ? 2.693 -15.422 -15.828 1 97.81 78 PHE B O 1
ATOM 1570 N N . GLU B 1 79 ? 4.148 -17.031 -15.328 1 97.81 79 GLU B N 1
ATOM 1571 C CA . GLU B 1 79 ? 3.51 -17.969 -16.25 1 97.81 79 GLU B CA 1
ATOM 1572 C C . GLU B 1 79 ? 2.047 -18.188 -15.875 1 97.81 79 GLU B C 1
ATOM 1574 O O . GLU B 1 79 ? 1.181 -18.234 -16.75 1 97.81 79 GLU B O 1
ATOM 1579 N N . ALA B 1 80 ? 1.755 -18.281 -14.641 1 98.25 80 ALA B N 1
ATOM 1580 C CA . ALA B 1 80 ? 0.42 -18.609 -14.141 1 98.25 80 ALA B CA 1
ATOM 1581 C C . ALA B 1 80 ? -0.494 -17.391 -14.195 1 98.25 80 ALA B C 1
ATOM 1583 O O . ALA B 1 80 ? -1.704 -17.516 -14.391 1 98.25 80 ALA B O 1
ATOM 1584 N N . THR B 1 81 ? 0.065 -16.156 -14.039 1 98.62 81 THR B N 1
ATOM 1585 C CA . THR B 1 81 ? -0.803 -15.023 -13.766 1 98.62 81 THR B CA 1
ATOM 1586 C C . THR B 1 81 ? -0.868 -14.086 -14.969 1 98.62 81 THR B C 1
ATOM 1588 O O . THR B 1 81 ? -1.877 -13.414 -15.188 1 98.62 81 THR B O 1
ATOM 1591 N N . GLU B 1 82 ? 0.116 -14 -15.812 1 98.25 82 GLU B N 1
ATOM 1592 C CA . GLU B 1 82 ? 0.194 -13.031 -16.906 1 98.25 82 GLU B CA 1
ATOM 1593 C C . GLU B 1 82 ? -0.955 -13.211 -17.891 1 98.25 82 GLU B C 1
ATOM 1595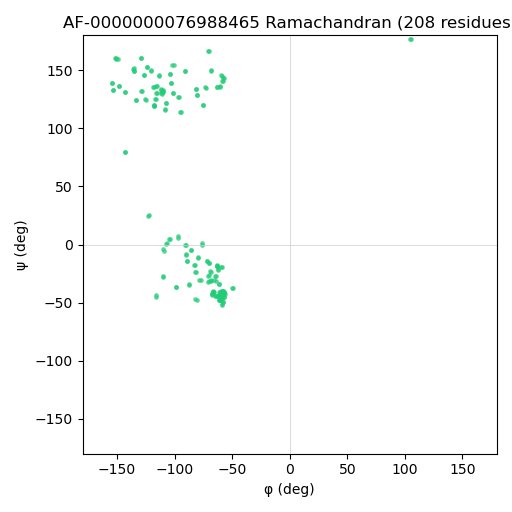 O O . GLU B 1 82 ? -1.463 -12.234 -18.453 1 98.25 82 GLU B O 1
ATOM 1600 N N . PRO B 1 83 ? -1.421 -14.367 -18.141 1 98.31 83 PRO B N 1
ATOM 1601 C CA . PRO B 1 83 ? -2.553 -14.555 -19.062 1 98.31 83 PRO B CA 1
ATOM 1602 C C . PRO B 1 83 ? -3.805 -13.805 -18.594 1 98.31 83 PRO B C 1
ATOM 1604 O O . PRO B 1 83 ? -4.715 -13.57 -19.406 1 98.31 83 PRO B O 1
ATOM 1607 N N . PHE B 1 84 ? -3.859 -13.445 -17.312 1 98.5 84 PHE B N 1
ATOM 1608 C CA . PHE B 1 84 ? -5.051 -12.781 -16.797 1 98.5 84 PHE B CA 1
ATOM 1609 C C . PHE B 1 84 ? -4.945 -11.273 -16.953 1 98.5 84 PHE B C 1
ATOM 1611 O O . PHE B 1 84 ? -5.938 -10.555 -16.812 1 98.5 84 PHE B O 1
ATOM 1618 N N . TYR B 1 85 ? -3.742 -10.766 -17.234 1 98.62 85 TYR B N 1
ATOM 1619 C CA . TYR B 1 85 ? -3.531 -9.32 -17.219 1 98.62 85 TYR B CA 1
ATOM 1620 C C . TYR B 1 85 ? -4.176 -8.664 -18.438 1 98.62 85 TYR B C 1
ATOM 1622 O O . TYR B 1 85 ? -4.059 -9.164 -19.547 1 98.62 85 TYR B O 1
ATOM 1630 N N . VAL B 1 86 ? -4.855 -7.578 -18.219 1 98.69 86 VAL B N 1
ATOM 1631 C CA . VAL B 1 86 ? -5.477 -6.848 -19.312 1 98.69 86 VAL B CA 1
ATOM 1632 C C . VAL B 1 86 ? -4.734 -5.531 -19.547 1 98.69 86 VAL B C 1
ATOM 1634 O O . VAL B 1 86 ? -5.113 -4.738 -20.406 1 98.69 86 VAL B O 1
ATOM 1637 N N . ALA B 1 87 ? -3.822 -5.188 -18.781 1 98.31 87 ALA B N 1
ATOM 1638 C CA . ALA B 1 87 ? -2.869 -4.086 -18.859 1 98.31 87 ALA B CA 1
ATOM 1639 C C . ALA B 1 87 ? -1.546 -4.453 -18.188 1 98.31 87 ALA B C 1
ATOM 1641 O O . ALA B 1 87 ? -1.481 -5.41 -17.422 1 98.31 87 ALA B O 1
ATOM 1642 N N . PRO B 1 88 ? -0.456 -3.768 -18.5 1 97.88 88 PRO B N 1
ATOM 1643 C CA . PRO B 1 88 ? 0.826 -4.09 -17.875 1 97.88 88 PRO B CA 1
ATOM 1644 C C . PRO B 1 88 ? 0.78 -3.967 -16.344 1 97.88 88 PRO B C 1
ATOM 1646 O O . PRO B 1 88 ? 0.135 -3.061 -15.82 1 97.88 88 PRO B O 1
ATOM 1649 N N . ARG B 1 89 ? 1.42 -4.875 -15.68 1 98 89 ARG B N 1
ATOM 1650 C CA . ARG B 1 89 ? 1.632 -4.816 -14.234 1 98 89 ARG B CA 1
ATOM 1651 C C . ARG B 1 89 ? 2.385 -3.549 -13.844 1 98 89 ARG B C 1
ATOM 1653 O O . ARG B 1 89 ? 3.266 -3.092 -14.578 1 98 89 ARG B O 1
ATOM 1660 N N . GLU B 1 90 ? 2.061 -3.002 -12.719 1 97.88 90 GLU B N 1
ATOM 1661 C CA . GLU B 1 90 ? 2.768 -1.857 -12.156 1 97.88 90 GLU B CA 1
ATOM 1662 C C . GLU B 1 90 ? 3.551 -2.254 -10.906 1 97.88 90 GLU B C 1
ATOM 1664 O O . GLU B 1 90 ? 3.018 -2.924 -10.016 1 97.88 90 GLU B O 1
ATOM 1669 N N . LEU B 1 91 ? 4.754 -1.908 -10.875 1 97.56 91 LEU B N 1
ATOM 1670 C CA . LEU B 1 91 ? 5.609 -2.117 -9.711 1 97.56 91 LEU B CA 1
ATOM 1671 C C . LEU B 1 91 ? 6.242 -0.805 -9.258 1 97.56 91 LEU B C 1
ATOM 1673 O O . LEU B 1 91 ? 6.875 -0.108 -10.055 1 97.56 91 LEU B O 1
ATOM 1677 N N . LYS B 1 92 ? 6.07 -0.451 -8.062 1 98 92 LYS B N 1
ATOM 1678 C CA . LYS B 1 92 ? 6.785 0.643 -7.41 1 98 92 LYS B CA 1
ATOM 1679 C C . LYS B 1 92 ? 7.664 0.128 -6.273 1 98 92 LYS B C 1
ATOM 1681 O O . LYS B 1 92 ? 7.25 -0.745 -5.508 1 98 92 LYS B O 1
ATOM 1686 N N . ILE B 1 93 ? 8.812 0.628 -6.215 1 98 93 ILE B N 1
ATOM 1687 C CA . ILE B 1 93 ? 9.695 0.392 -5.082 1 98 93 ILE B CA 1
ATOM 1688 C C . ILE B 1 93 ? 9.594 1.553 -4.094 1 98 93 ILE B C 1
ATOM 1690 O O . ILE B 1 93 ? 9.719 2.717 -4.48 1 98 93 ILE B O 1
ATOM 1694 N N . LEU B 1 94 ? 9.336 1.166 -2.869 1 98 94 LEU B N 1
ATOM 1695 C CA . LEU B 1 94 ? 9.07 2.168 -1.843 1 98 94 LEU B CA 1
ATOM 1696 C C . LEU B 1 94 ? 10.078 2.066 -0.707 1 98 94 LEU B C 1
ATOM 1698 O O . LEU B 1 94 ? 10.609 0.986 -0.439 1 98 94 LEU B O 1
ATOM 1702 N N . SER B 1 95 ? 10.336 3.168 -0.116 1 94.75 95 SER B N 1
ATOM 1703 C CA . SER B 1 95 ? 11.086 3.242 1.135 1 94.75 95 SER B CA 1
ATOM 1704 C C . SER B 1 95 ? 10.219 3.791 2.264 1 94.75 95 SER B C 1
ATOM 1706 O O . SER B 1 95 ? 9.594 4.844 2.117 1 94.75 95 SER B O 1
ATOM 1708 N N . SER B 1 96 ? 10.141 3.059 3.309 1 94.5 96 SER B N 1
ATOM 1709 C CA . SER B 1 96 ? 9.438 3.57 4.477 1 94.5 96 SER B CA 1
ATOM 1710 C C . SER B 1 96 ? 10.039 4.887 4.957 1 94.5 96 SER B C 1
ATOM 1712 O O . SER B 1 96 ? 11.258 5.039 4.992 1 94.5 96 SER B O 1
ATOM 1714 N N . LEU B 1 97 ? 9.195 5.789 5.418 1 95.5 97 LEU B N 1
ATOM 1715 C CA . LEU B 1 97 ? 9.672 7.098 5.855 1 95.5 97 LEU B CA 1
ATOM 1716 C C . LEU B 1 97 ? 10.016 7.082 7.34 1 95.5 97 LEU B C 1
ATOM 1718 O O . LEU B 1 97 ? 10.453 8.094 7.887 1 95.5 97 LEU B O 1
ATOM 1722 N N . GLY B 1 98 ? 9.812 5.91 7.977 1 92.56 98 GLY B N 1
ATOM 1723 C CA . GLY B 1 98 ? 10.312 5.738 9.336 1 92.56 98 GLY B CA 1
ATOM 1724 C C . GLY B 1 98 ? 9.211 5.797 10.383 1 92.56 98 GLY B C 1
ATOM 1725 O O . GLY B 1 98 ? 8.039 5.957 10.047 1 92.56 98 GLY B O 1
ATOM 1726 N N . PRO B 1 99 ? 9.602 5.59 11.617 1 93.62 99 PRO B N 1
ATOM 1727 C CA . PRO B 1 99 ? 8.648 5.352 12.703 1 93.62 99 PRO B CA 1
ATOM 1728 C C . PRO B 1 99 ? 7.758 6.559 12.984 1 93.62 99 PRO B C 1
ATOM 1730 O O . PRO B 1 99 ? 6.652 6.406 13.508 1 93.62 99 PRO B O 1
ATOM 1733 N N . ARG B 1 100 ? 8.258 7.773 12.68 1 95.06 100 ARG B N 1
ATOM 1734 C CA . ARG B 1 100 ? 7.445 8.969 12.867 1 95.06 100 ARG B CA 1
ATOM 1735 C C . ARG B 1 100 ? 6.199 8.93 11.992 1 95.06 100 ARG B C 1
ATOM 1737 O O . ARG B 1 100 ? 5.168 9.516 12.344 1 95.06 100 ARG B O 1
ATOM 1744 N N . TYR B 1 101 ? 6.254 8.133 10.961 1 97.25 101 TYR B N 1
ATOM 1745 C CA . TYR B 1 101 ? 5.168 8.109 9.984 1 97.25 101 TYR B CA 1
ATOM 1746 C C . TYR B 1 101 ? 4.59 6.703 9.852 1 97.25 101 TYR B C 1
ATOM 1748 O O . TYR B 1 101 ? 4.141 6.312 8.773 1 97.25 101 TYR B O 1
ATOM 1756 N N . THR B 1 102 ? 4.758 5.984 10.859 1 96.44 102 THR B N 1
ATOM 1757 C CA . THR B 1 102 ? 4.176 4.648 10.938 1 96.44 102 THR B CA 1
ATOM 1758 C C . THR B 1 102 ? 3.346 4.496 12.211 1 96.44 102 THR B C 1
ATOM 1760 O O . THR B 1 102 ? 3.664 5.09 13.242 1 96.44 102 THR B O 1
ATOM 1763 N N . TYR B 1 103 ? 2.314 3.744 12.078 1 97.69 103 TYR B N 1
ATOM 1764 C CA . TYR B 1 103 ? 1.457 3.436 13.219 1 97.69 103 TYR B CA 1
ATOM 1765 C C . TYR B 1 103 ? 0.854 2.043 13.086 1 97.69 103 TYR B C 1
ATOM 1767 O O . TYR B 1 103 ? 0.458 1.632 11.992 1 97.69 103 TYR B O 1
ATOM 1775 N N . GLN B 1 104 ? 0.808 1.264 14.086 1 94.38 104 GLN B N 1
ATOM 1776 C CA . GLN B 1 104 ? 0.114 -0.012 14.227 1 94.38 104 GLN B CA 1
ATOM 1777 C C . GLN B 1 104 ? -0.647 -0.077 15.547 1 94.38 104 GLN B C 1
ATOM 1779 O O . GLN B 1 104 ? -0.067 0.127 16.625 1 94.38 104 GLN B O 1
ATOM 1784 N N . ARG B 1 105 ? -1.911 -0.337 15.398 1 91.38 105 ARG B N 1
ATOM 1785 C CA . ARG B 1 105 ? -2.705 -0.438 16.609 1 91.38 105 ARG B CA 1
ATOM 1786 C C . ARG B 1 105 ? -2.234 -1.603 17.484 1 91.38 105 ARG B C 1
ATOM 1788 O O . ARG B 1 105 ? -1.975 -2.695 16.969 1 91.38 105 ARG B O 1
ATOM 1795 N N . SER B 1 106 ? -2.1 -1.383 18.875 1 75.75 106 SER B N 1
ATOM 1796 C CA . SER B 1 106 ? -1.717 -2.393 19.859 1 75.75 106 SER B CA 1
ATOM 1797 C C . SER B 1 106 ? -2.859 -3.365 20.125 1 75.75 106 SER B C 1
ATOM 1799 O O . SER B 1 106 ? -4.031 -2.994 20.031 1 75.75 106 SER B O 1
#

Organism: Colletotrichum orbiculare (strain 104-T / ATCC 96160 / CBS 514.97 / LARS 414 / MAFF 240422) (NCBI:txid1213857)

Radius of gyration: 17.41 Å; Cα contacts (8 Å, |Δi|>4): 394; chains: 2; bounding box: 41×45×39 Å

Secondary structure (DSSP, 8-state):
--EEEEEEEEB-GGGHHHHHHHHHHHHHHHHT-TTEEEEEEEEETTEEEEEEEEEEESS-HHHIIIIITT-THHHHHHHHHGGGBSS--EEEEEEE--GGGEEE--/--EEEEEEEEB-GGGHHHHHHHHHHHHHHHHT-TTEEEEEEEEETTEEEEEEEEEEESS-HHHIIIIITT-THHHHHHHHHGGGBSS--EEEEEEE--GGGEEE--

Solvent-accessible surface area (backbone atoms only — not comparable to full-atom values): 11102 Å² total; per-residue (Å²): 101,55,25,29,40,41,37,37,41,34,32,51,56,90,42,42,67,58,42,52,60,40,42,42,66,45,52,57,56,50,71,69,35,87,48,45,43,35,36,43,36,28,32,31,67,95,38,70,25,32,39,35,34,43,38,33,29,60,46,40,60,72,55,37,62,68,56,58,73,62,42,68,58,54,57,57,34,48,69,56,35,52,84,50,46,76,49,82,68,44,78,43,50,31,32,71,68,45,72,93,44,44,48,69,59,130,100,55,26,28,40,42,39,38,42,34,32,51,57,91,42,41,68,59,42,52,60,41,42,42,66,45,52,55,56,50,71,70,35,88,49,43,43,32,36,42,36,29,34,32,66,95,38,69,24,32,38,34,35,43,38,31,28,60,47,38,60,72,54,36,63,67,57,59,73,63,43,69,58,55,57,57,34,46,68,55,35,53,84,49,46,75,48,82,70,43,78,45,50,30,32,70,69,45,72,94,44,44,49,69,60,130